Protein AF-A0A0N0NI18-F1 (afdb_monomer)

pLDDT: mean 84.28, std 15.65, range [27.17, 98.62]

Organism: NCBI:txid1664694

InterPro domains:
  IPR002466 Adenosine deaminase/editase [PF02137] (6-257)
  IPR002466 Adenosine deaminase/editase [PS50141] (1-288)
  IPR002466 Adenosine deaminase/editase [SM00552] (1-288)
  IPR042935 tRNA-specific adenosine deaminase 1 [PTHR47803] (8-287)

Secondary structure (DSSP, 8-state):
-----TT--SB---TT--EEEE-SSPPSSGGGHHHHHHTS-GGG-SPPPP----TT--S----BTTTTTT--S---BSP-STTSPP--PBPHHHHHHHHHHH-S--TTHHHHB---GGGSEEEEEE-GGG--HHHHHHHHSTTTT---TTSTT--PPEEEEPPTT----TTPPPGGG-PPPSEEEEEEPPSTTTSPPEEEEEETTEETTS-TT---GGGS-TTSHHHHHHHHHHHHHHH-TTSS----SBHHHHHT-GGGHHHHHHHHHHHHHH---PPP-SS--SB-

Structure (mmCIF, N/CA/C/O backbone):
data_AF-A0A0N0NI18-F1
#
_entry.id   AF-A0A0N0NI18-F1
#
loop_
_atom_site.group_PDB
_atom_site.id
_atom_site.type_symbol
_atom_site.label_atom_id
_atom_site.label_alt_id
_atom_site.label_comp_id
_atom_site.label_asym_id
_atom_site.label_entity_id
_atom_site.label_seq_id
_atom_site.pdbx_PDB_ins_code
_atom_site.Cartn_x
_atom_site.Cartn_y
_atom_site.Cartn_z
_atom_site.occupancy
_atom_site.B_iso_or_equiv
_atom_site.auth_seq_id
_atom_site.auth_comp_id
_atom_site.auth_asym_id
_atom_site.auth_atom_id
_atom_site.pdbx_PDB_model_num
ATOM 1 N N . MET A 1 1 ? -7.864 -25.330 31.186 1.00 30.14 1 MET A N 1
ATOM 2 C CA . MET A 1 1 ? -7.966 -23.934 31.655 1.00 30.14 1 MET A CA 1
ATOM 3 C C . MET A 1 1 ? -7.285 -23.098 30.592 1.00 30.14 1 MET A C 1
ATOM 5 O O . MET A 1 1 ? -6.106 -23.311 30.365 1.00 30.14 1 MET A O 1
ATOM 9 N N . VAL A 1 2 ? -8.054 -22.329 29.820 1.00 29.80 2 VAL A N 1
ATOM 10 C CA . VAL A 1 2 ? -7.530 -21.533 28.701 1.00 29.80 2 VAL A CA 1
ATOM 11 C C . VAL A 1 2 ? -6.997 -20.240 29.301 1.00 29.80 2 VAL A C 1
ATOM 13 O O . VAL A 1 2 ? -7.772 -19.439 29.816 1.00 29.80 2 VAL A O 1
ATOM 16 N N . GLU A 1 3 ? -5.680 -20.088 29.323 1.00 27.17 3 GLU A N 1
ATOM 17 C CA . GLU A 1 3 ? -5.034 -18.836 29.702 1.00 27.17 3 GLU A CA 1
ATOM 18 C C . GLU A 1 3 ? -5.351 -17.787 28.623 1.00 27.17 3 GLU A C 1
ATOM 20 O O . GLU A 1 3 ? -5.019 -17.961 27.451 1.00 27.17 3 GLU A O 1
ATOM 25 N N . CYS A 1 4 ? -6.070 -16.726 29.000 1.00 28.27 4 CYS A N 1
ATOM 26 C CA . CYS A 1 4 ? -6.311 -15.571 28.137 1.00 28.27 4 CYS A CA 1
ATOM 27 C C . CYS A 1 4 ? -5.010 -14.770 27.977 1.00 28.27 4 CYS A C 1
ATOM 29 O O . CYS A 1 4 ? -4.564 -14.110 28.915 1.00 28.27 4 CYS A O 1
ATOM 31 N N . GLU A 1 5 ? -4.427 -14.809 26.780 1.00 36.16 5 GLU A N 1
ATOM 32 C CA . GLU A 1 5 ? -3.278 -13.991 26.377 1.00 36.16 5 GLU A CA 1
ATOM 33 C C . GLU A 1 5 ? -3.659 -12.495 26.239 1.00 36.16 5 GLU A C 1
ATOM 35 O O . GLU A 1 5 ? -4.792 -12.172 25.862 1.00 36.16 5 GLU A O 1
ATOM 40 N N . PRO A 1 6 ? -2.741 -11.541 26.494 1.00 38.44 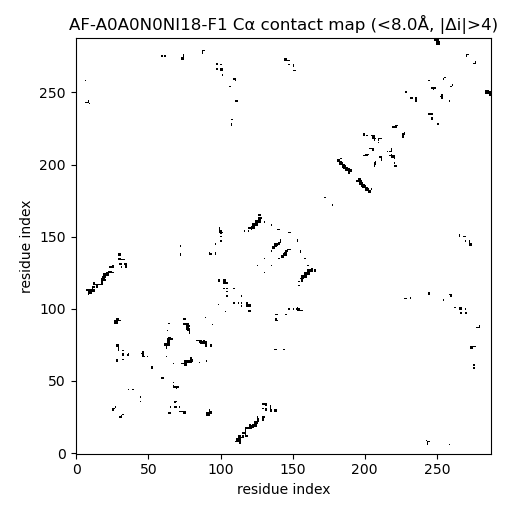6 PRO A N 1
ATOM 41 C CA . PRO A 1 6 ? -3.047 -10.112 26.425 1.00 38.44 6 PRO A CA 1
ATOM 42 C C . PRO A 1 6 ? -3.398 -9.633 25.000 1.00 38.44 6 PRO A C 1
ATOM 44 O O . PRO A 1 6 ? -2.585 -9.730 24.082 1.00 38.44 6 PRO A O 1
ATOM 47 N N . GLY A 1 7 ? -4.573 -9.004 24.841 1.00 55.09 7 GLY A N 1
ATOM 48 C CA . GLY A 1 7 ? -4.904 -8.126 23.704 1.00 55.09 7 GLY A CA 1
ATOM 49 C C . GLY A 1 7 ? -5.574 -8.776 22.487 1.00 55.09 7 GLY A C 1
ATOM 50 O O . GLY A 1 7 ? -5.244 -8.420 21.352 1.00 55.09 7 GLY A O 1
ATOM 51 N N . GLN A 1 8 ? -6.509 -9.710 22.689 1.00 71.44 8 GLN A N 1
ATOM 52 C CA . GLN A 1 8 ? -7.277 -10.309 21.595 1.00 71.44 8 GLN A CA 1
ATOM 53 C C . GLN A 1 8 ? -8.067 -9.241 20.822 1.00 71.44 8 GLN A C 1
ATOM 55 O O . GLN A 1 8 ? -8.806 -8.439 21.399 1.00 71.44 8 GLN A O 1
ATOM 60 N N . ARG A 1 9 ? -7.885 -9.227 19.498 1.00 86.56 9 ARG A N 1
ATOM 61 C CA . ARG A 1 9 ? -8.654 -8.372 18.593 1.00 86.56 9 ARG A CA 1
ATOM 62 C C . ARG A 1 9 ? -10.034 -9.001 18.369 1.00 86.56 9 ARG A C 1
ATOM 64 O O . ARG A 1 9 ? -10.100 -10.219 18.212 1.00 86.56 9 ARG A O 1
ATOM 71 N N . PRO A 1 10 ? -11.112 -8.202 18.326 1.00 89.69 10 PRO A N 1
ATOM 72 C CA . PRO A 1 10 ? -12.483 -8.715 18.302 1.00 89.69 10 PRO A CA 1
ATOM 73 C C . PRO A 1 10 ? -12.837 -9.470 17.016 1.00 89.69 10 PRO A C 1
ATOM 75 O O . PRO A 1 10 ? -13.741 -10.301 17.018 1.00 89.69 10 PRO A O 1
ATOM 78 N N . PHE A 1 11 ? -12.135 -9.207 15.911 1.00 92.88 11 PHE A N 1
ATOM 79 C CA . PHE A 1 11 ? -12.420 -9.830 14.625 1.00 92.88 11 PHE A CA 1
ATOM 80 C C . PHE A 1 11 ? -11.216 -10.575 14.063 1.00 92.88 11 PHE A C 1
ATOM 82 O O . PHE A 1 11 ? -10.063 -10.199 14.267 1.00 92.88 11 PHE A O 1
ATOM 89 N N . ARG A 1 12 ? -11.498 -11.593 13.254 1.00 94.06 12 ARG A N 1
ATOM 90 C CA . ARG A 1 12 ? -10.532 -12.309 12.423 1.00 94.06 12 ARG A CA 1
ATOM 91 C C . ARG A 1 12 ? -11.146 -12.488 11.037 1.00 94.06 12 ARG A C 1
ATOM 93 O O . ARG A 1 12 ? -12.341 -12.746 10.919 1.00 94.06 12 ARG A O 1
ATOM 100 N N . LEU A 1 13 ? -10.345 -12.316 9.988 1.00 94.69 13 LEU A N 1
ATOM 101 C CA . LEU A 1 13 ? -10.773 -12.653 8.629 1.00 94.69 13 LEU A CA 1
ATOM 102 C C . LEU A 1 13 ? -10.880 -14.174 8.483 1.00 94.69 13 LEU A C 1
ATOM 104 O O . LEU A 1 13 ? -10.043 -14.891 9.027 1.00 94.69 13 LEU A O 1
ATOM 108 N N . VAL A 1 14 ? -11.874 -14.648 7.730 1.00 95.19 14 VAL A N 1
ATOM 109 C CA . VAL A 1 14 ? -12.046 -16.082 7.453 1.00 95.19 14 VAL A CA 1
ATOM 110 C C . VAL A 1 14 ? -10.810 -16.621 6.721 1.00 95.19 14 VAL A C 1
ATOM 112 O O . VAL A 1 14 ? -10.209 -15.928 5.895 1.00 95.19 14 VAL A O 1
ATOM 115 N N . ASP A 1 15 ? -10.393 -17.841 7.058 1.00 92.00 15 ASP A N 1
ATOM 116 C CA . ASP A 1 15 ? -9.125 -18.417 6.590 1.00 92.00 15 ASP A CA 1
ATOM 117 C C . ASP A 1 15 ? -9.118 -18.752 5.081 1.00 92.00 15 ASP A C 1
ATOM 119 O O . ASP A 1 15 ? -8.051 -18.902 4.492 1.00 92.00 15 ASP A O 1
ATOM 123 N N . ASP A 1 16 ? -10.285 -18.826 4.433 1.00 94.62 16 ASP A N 1
ATOM 124 C CA . ASP A 1 16 ? -10.441 -19.071 2.991 1.00 94.62 16 ASP A CA 1
ATOM 125 C C . ASP A 1 16 ? -10.400 -17.792 2.131 1.00 94.62 16 ASP A C 1
ATOM 127 O O . ASP A 1 16 ? -10.355 -17.861 0.900 1.00 94.62 16 ASP A O 1
ATOM 131 N N . LEU A 1 17 ? -10.371 -16.614 2.760 1.00 96.12 17 LEU A N 1
ATOM 132 C CA . LEU A 1 17 ? -10.301 -15.331 2.071 1.00 96.12 17 LEU A CA 1
ATOM 133 C C . LEU A 1 17 ? -8.893 -15.077 1.508 1.00 96.12 17 LEU A C 1
ATOM 135 O O . LEU A 1 17 ? -7.908 -15.060 2.245 1.00 96.12 17 LEU A O 1
ATOM 139 N N . SER A 1 18 ? -8.802 -14.748 0.215 1.00 97.12 18 SER A N 1
ATOM 140 C CA . SER A 1 18 ? -7.561 -14.286 -0.418 1.00 97.12 18 SER A CA 1
ATOM 141 C C . SER A 1 18 ? -7.681 -12.876 -0.991 1.00 97.12 18 SER A C 1
ATOM 143 O O . SER A 1 18 ? -8.664 -12.515 -1.638 1.00 97.12 18 SER A O 1
ATOM 145 N N . MET A 1 19 ? -6.640 -12.066 -0.785 1.00 97.44 19 MET A N 1
ATOM 146 C CA . MET A 1 19 ? -6.569 -10.708 -1.321 1.00 97.44 19 MET A CA 1
ATOM 147 C C . MET A 1 19 ? -5.589 -10.638 -2.486 1.00 97.44 19 MET A C 1
ATOM 149 O O . MET A 1 19 ? -4.425 -11.013 -2.359 1.00 97.44 19 MET A O 1
ATOM 153 N N . HIS A 1 20 ? -6.044 -10.103 -3.613 1.00 98.25 20 HIS A N 1
ATOM 154 C CA . HIS A 1 20 ? -5.228 -9.913 -4.808 1.00 98.25 20 HIS A CA 1
ATOM 155 C C . HIS A 1 20 ? -5.161 -8.420 -5.129 1.00 98.25 20 HIS A C 1
ATOM 157 O O . HIS A 1 20 ? -6.173 -7.721 -5.082 1.00 98.25 20 HIS A O 1
ATOM 163 N N . PHE A 1 21 ? -3.964 -7.917 -5.418 1.00 98.19 21 PHE A N 1
ATOM 164 C CA . PHE A 1 21 ? -3.728 -6.510 -5.716 1.00 98.19 21 PHE A CA 1
ATOM 165 C C . PHE A 1 21 ? -3.362 -6.362 -7.187 1.00 98.19 21 PHE A C 1
ATOM 167 O O . PHE A 1 21 ? -2.324 -6.853 -7.613 1.00 98.19 21 PHE A O 1
ATOM 174 N N . PHE A 1 22 ? -4.203 -5.687 -7.962 1.00 96.56 22 PHE A N 1
ATOM 175 C CA . PHE A 1 22 ? -3.966 -5.443 -9.381 1.00 96.56 22 PHE A CA 1
ATOM 176 C C . PHE A 1 22 ? -3.476 -4.010 -9.620 1.00 96.56 22 PHE A C 1
ATOM 178 O O . PHE A 1 22 ? -4.011 -3.060 -9.043 1.00 96.56 22 PHE A O 1
ATOM 185 N N . THR A 1 23 ? -2.489 -3.842 -10.502 1.00 94.69 23 THR A N 1
ATOM 186 C CA . THR A 1 23 ? -2.058 -2.522 -10.988 1.00 94.69 23 THR A CA 1
ATOM 187 C C . THR A 1 23 ? -1.956 -2.496 -12.502 1.00 94.69 23 THR A C 1
ATOM 189 O O . THR A 1 23 ? -1.250 -3.314 -13.077 1.00 94.69 23 THR A O 1
ATOM 192 N N . SER A 1 24 ? -2.558 -1.490 -13.139 1.00 91.25 24 SER A N 1
ATOM 193 C CA . SER A 1 24 ? -2.514 -1.303 -14.598 1.00 91.25 24 SER A CA 1
ATOM 194 C C . SER A 1 24 ? -1.153 -0.835 -15.140 1.00 91.25 24 SER A C 1
ATOM 196 O O . SER A 1 24 ? -0.934 -0.828 -16.346 1.00 91.25 24 SER A O 1
ATOM 198 N N . GLU A 1 25 ? -0.258 -0.387 -14.262 1.00 91.12 25 GLU A N 1
ATOM 199 C CA . GLU A 1 25 ? 1.107 0.063 -14.555 1.00 91.12 25 GLU A CA 1
ATOM 200 C C . GLU A 1 25 ? 2.031 -0.483 -13.464 1.00 91.12 25 GLU A C 1
ATOM 202 O O . GLU A 1 25 ? 1.586 -0.676 -12.327 1.00 91.12 25 GLU A O 1
ATOM 207 N N . ALA A 1 26 ? 3.315 -0.682 -13.769 1.00 93.75 26 ALA A N 1
ATOM 208 C CA . ALA A 1 26 ? 4.280 -1.154 -12.783 1.00 93.75 26 ALA A CA 1
ATOM 209 C C . ALA A 1 26 ? 4.299 -0.226 -11.548 1.00 93.75 26 ALA A C 1
ATOM 211 O O . ALA A 1 26 ? 4.371 1.004 -11.704 1.00 93.75 26 ALA A O 1
ATOM 212 N N . PRO A 1 27 ? 4.261 -0.760 -10.307 1.00 94.56 27 PRO A N 1
ATOM 213 C CA . PRO A 1 27 ? 4.259 0.066 -9.108 1.00 94.56 27 PRO A CA 1
ATOM 214 C C . PRO A 1 27 ? 5.460 1.009 -9.096 1.00 94.56 27 PRO A C 1
ATOM 216 O O . PRO A 1 27 ? 6.608 0.569 -9.050 1.00 94.56 27 PRO A O 1
ATOM 219 N N . CYS A 1 28 ? 5.208 2.322 -9.095 1.00 91.31 28 CYS A N 1
ATOM 220 C CA . CYS A 1 28 ? 6.294 3.297 -9.165 1.00 91.31 28 CYS A CA 1
ATOM 221 C C . CYS A 1 28 ? 7.336 3.055 -8.060 1.00 91.31 28 CYS A C 1
ATOM 223 O O . CYS A 1 28 ? 6.970 2.741 -6.921 1.00 91.31 28 CYS A O 1
ATOM 225 N N . GLY A 1 29 ? 8.609 3.256 -8.387 1.00 91.69 29 GLY A N 1
ATOM 226 C CA . GLY A 1 29 ? 9.740 2.892 -7.534 1.00 91.69 29 GLY A CA 1
ATOM 227 C C . GLY A 1 29 ? 10.549 1.772 -8.177 1.00 91.69 29 GLY A C 1
ATOM 228 O O . GLY A 1 29 ? 10.555 1.650 -9.403 1.00 91.69 29 GLY A O 1
ATOM 229 N N . ASP A 1 30 ? 11.209 0.968 -7.349 1.00 93.44 30 ASP A N 1
ATOM 230 C CA . ASP A 1 30 ? 12.173 -0.046 -7.787 1.00 93.44 30 ASP A CA 1
ATOM 231 C C . ASP A 1 30 ? 11.605 -1.053 -8.806 1.00 93.44 30 ASP A C 1
ATOM 233 O O . ASP A 1 30 ? 12.275 -1.358 -9.789 1.00 93.44 30 ASP A O 1
ATOM 237 N N . ALA A 1 31 ? 10.338 -1.470 -8.664 1.00 95.00 31 ALA A N 1
ATOM 238 C CA . ALA A 1 31 ? 9.700 -2.417 -9.588 1.00 95.00 31 ALA A CA 1
ATOM 239 C C . ALA A 1 31 ? 9.502 -1.865 -11.016 1.00 95.00 31 ALA A C 1
ATOM 241 O O . ALA A 1 31 ? 9.285 -2.629 -11.950 1.00 95.00 31 ALA A O 1
ATOM 242 N N . SER A 1 32 ? 9.572 -0.541 -11.197 1.00 93.19 32 SER A N 1
ATOM 243 C CA . SER A 1 32 ? 9.368 0.130 -12.491 1.00 93.19 32 SER A CA 1
ATOM 244 C C . SER A 1 32 ? 10.652 0.684 -13.126 1.00 93.19 32 SER A C 1
ATOM 246 O O . SER A 1 32 ? 10.580 1.261 -14.210 1.00 93.19 32 SER A O 1
ATOM 248 N N . MET A 1 33 ? 11.808 0.588 -12.454 1.00 90.06 33 MET A N 1
ATOM 249 C CA . MET A 1 33 ? 13.031 1.275 -12.902 1.00 90.06 33 MET A CA 1
ATOM 250 C C . MET A 1 33 ? 13.600 0.685 -14.195 1.00 90.06 33 MET A C 1
ATOM 252 O O . MET A 1 33 ? 13.876 1.437 -15.124 1.00 90.06 33 MET A O 1
ATOM 256 N N . ASP A 1 34 ? 13.701 -0.639 -14.308 1.00 91.94 34 ASP A N 1
ATOM 257 C CA . ASP A 1 34 ? 14.227 -1.268 -15.526 1.00 91.94 34 ASP A CA 1
ATOM 258 C C . ASP A 1 34 ? 13.297 -1.044 -16.731 1.00 91.94 34 ASP A C 1
ATOM 260 O O . ASP A 1 34 ? 13.759 -0.806 -17.844 1.00 91.94 34 ASP A O 1
ATOM 264 N N . LEU A 1 35 ? 11.977 -1.036 -16.511 1.00 90.50 35 LEU A N 1
ATOM 265 C CA . LEU A 1 35 ? 10.996 -0.683 -17.545 1.00 90.50 35 LEU A CA 1
ATOM 266 C C . LEU A 1 35 ? 11.172 0.768 -18.013 1.00 90.50 35 LEU A C 1
ATOM 268 O O . LEU A 1 35 ? 11.104 1.051 -19.207 1.00 90.50 35 LEU A O 1
ATOM 272 N N . LEU A 1 36 ? 11.452 1.687 -17.083 1.00 87.44 36 LEU A N 1
ATOM 273 C CA . LEU A 1 36 ? 11.771 3.072 -17.414 1.00 87.44 36 LEU A CA 1
ATOM 274 C C . LEU A 1 36 ? 13.062 3.173 -18.230 1.00 87.44 36 LEU A C 1
ATOM 276 O O . LEU A 1 36 ? 13.081 3.892 -19.225 1.00 87.44 36 LEU A O 1
ATOM 280 N N . MET A 1 37 ? 14.115 2.459 -17.835 1.00 86.75 37 MET A N 1
ATOM 281 C CA . MET A 1 37 ? 15.382 2.433 -18.570 1.00 86.75 37 MET A CA 1
ATOM 282 C C . MET A 1 37 ? 15.185 1.934 -20.000 1.00 86.75 37 MET A C 1
ATOM 284 O O . MET A 1 37 ? 15.634 2.584 -20.935 1.00 86.75 37 MET A O 1
ATOM 288 N N . ARG A 1 38 ? 14.428 0.846 -20.183 1.00 86.69 38 ARG A N 1
ATOM 289 C CA . ARG A 1 38 ? 14.097 0.296 -21.508 1.00 86.69 38 ARG A CA 1
ATOM 290 C C . ARG A 1 38 ? 13.242 1.226 -22.366 1.00 86.69 38 ARG A C 1
ATOM 292 O O . ARG A 1 38 ? 13.262 1.107 -23.583 1.00 86.69 38 ARG A O 1
ATOM 299 N N . SER A 1 39 ? 12.475 2.124 -21.748 1.00 83.31 39 SER A N 1
ATOM 300 C CA . SER A 1 39 ? 11.645 3.096 -22.471 1.00 83.31 39 SER A CA 1
ATOM 301 C C . SER A 1 39 ? 12.413 4.324 -22.973 1.00 83.31 39 SER A C 1
ATOM 303 O O . SER A 1 39 ? 11.840 5.140 -23.692 1.00 83.31 39 SER A O 1
ATOM 305 N N . LYS A 1 40 ? 13.676 4.495 -22.562 1.00 79.69 40 LYS A N 1
ATOM 306 C CA . LYS A 1 40 ? 14.527 5.623 -22.954 1.00 79.69 40 LYS A CA 1
ATOM 307 C C . LYS A 1 40 ? 15.392 5.259 -24.158 1.00 79.69 40 LYS A C 1
ATOM 309 O O . LYS A 1 40 ? 15.773 4.102 -24.315 1.00 79.69 40 LYS A O 1
ATOM 314 N N . ALA A 1 41 ? 15.718 6.257 -24.981 1.00 72.62 41 ALA A N 1
ATOM 315 C CA . ALA A 1 41 ? 16.749 6.100 -26.000 1.00 72.62 41 ALA A CA 1
ATOM 316 C C . ALA A 1 41 ? 18.103 5.780 -25.326 1.00 72.62 41 ALA A C 1
ATOM 318 O O . ALA A 1 41 ? 18.326 6.243 -24.201 1.00 72.62 41 ALA A O 1
ATOM 319 N N . PRO A 1 42 ? 18.997 5.000 -25.962 1.00 66.44 42 PRO A N 1
ATOM 320 C CA . PRO A 1 42 ? 20.291 4.635 -25.381 1.00 66.44 42 PRO A CA 1
ATOM 321 C C . PRO A 1 42 ? 21.112 5.840 -24.899 1.00 66.44 42 PRO A C 1
ATOM 323 O O . PRO A 1 42 ? 21.703 5.777 -23.823 1.00 66.44 42 PRO A O 1
ATOM 326 N N . GLU A 1 43 ? 21.087 6.952 -25.638 1.00 65.69 43 GLU A N 1
ATOM 327 C CA . GLU A 1 43 ? 21.747 8.210 -25.267 1.00 65.69 43 GLU A CA 1
ATOM 328 C C . GLU A 1 43 ? 21.191 8.858 -23.981 1.00 65.69 43 GLU A C 1
ATOM 330 O O . GLU A 1 43 ? 21.940 9.478 -23.230 1.00 65.69 43 GLU A O 1
ATOM 335 N N . ASP A 1 44 ? 19.908 8.650 -23.673 1.00 63.97 44 ASP A N 1
ATOM 336 C CA . ASP A 1 44 ? 19.214 9.199 -22.497 1.00 63.97 44 ASP A CA 1
ATOM 337 C C . ASP A 1 44 ? 19.188 8.231 -21.300 1.00 63.97 44 ASP A C 1
ATOM 339 O O . ASP A 1 44 ? 18.625 8.545 -20.241 1.00 63.97 44 ASP A O 1
ATOM 343 N N . ALA A 1 45 ? 19.725 7.020 -21.480 1.00 60.19 45 ALA A N 1
ATOM 344 C CA . ALA A 1 45 ? 19.761 5.961 -20.475 1.00 60.19 45 ALA A CA 1
ATOM 345 C C . ALA A 1 45 ? 21.031 5.995 -19.608 1.00 60.19 45 ALA A C 1
ATOM 347 O O . ALA A 1 45 ? 21.155 5.175 -18.696 1.00 60.19 45 ALA A O 1
ATOM 348 N N . ILE A 1 46 ? 21.948 6.938 -19.858 1.00 58.34 46 ILE A N 1
ATOM 349 C CA . ILE A 1 46 ? 23.171 7.119 -19.071 1.00 58.34 46 ILE A CA 1
ATOM 350 C C . ILE A 1 46 ? 22.775 7.582 -17.659 1.00 58.34 46 ILE A C 1
ATOM 352 O O . ILE A 1 46 ? 22.148 8.637 -17.509 1.00 58.34 46 ILE A O 1
ATOM 356 N N . PRO A 1 47 ? 23.079 6.804 -16.604 1.00 57.72 47 PRO A N 1
ATOM 357 C CA . PRO A 1 47 ? 22.844 7.242 -15.238 1.00 57.72 47 PRO A CA 1
ATOM 358 C C . PRO A 1 47 ? 23.648 8.516 -14.965 1.00 57.72 47 PRO A C 1
ATOM 360 O O . PRO A 1 47 ? 24.850 8.548 -15.206 1.00 57.72 47 PRO A O 1
ATOM 363 N N . TRP A 1 48 ? 22.986 9.556 -14.460 1.00 57.88 48 TRP A N 1
ATOM 364 C CA . TRP A 1 48 ? 23.674 10.727 -13.920 1.00 57.88 48 TRP A CA 1
ATOM 365 C C . TRP A 1 48 ? 24.619 10.282 -12.805 1.00 57.88 48 TRP A C 1
ATOM 367 O O . TRP A 1 48 ? 24.242 9.404 -12.018 1.00 57.88 48 TRP A O 1
ATOM 377 N N . ASP A 1 49 ? 25.800 10.900 -12.722 1.00 52.16 49 ASP A N 1
ATOM 378 C CA . ASP A 1 49 ? 26.708 10.688 -11.600 1.00 52.16 49 ASP A CA 1
ATOM 379 C C . ASP A 1 49 ? 25.923 10.890 -10.304 1.00 52.16 49 ASP A C 1
ATOM 381 O O . ASP A 1 49 ? 25.315 11.941 -10.065 1.00 52.16 49 ASP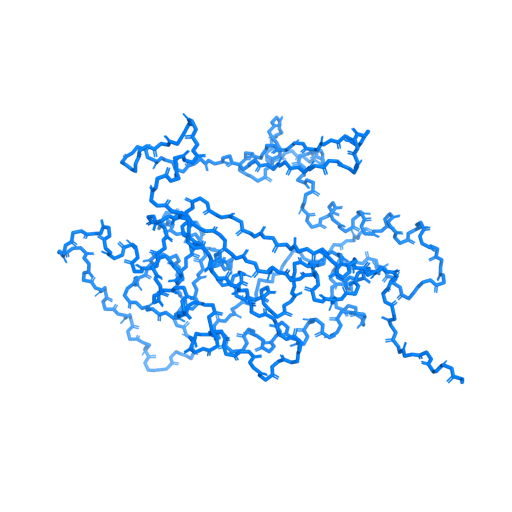 A O 1
ATOM 385 N N . THR A 1 50 ? 25.871 9.846 -9.475 1.00 50.69 50 THR A N 1
ATOM 386 C CA . THR A 1 50 ? 25.386 9.993 -8.107 1.00 50.69 50 THR A CA 1
ATOM 387 C C . THR A 1 50 ? 26.199 11.114 -7.483 1.00 50.69 50 THR A C 1
ATOM 389 O O . THR A 1 50 ? 27.427 11.026 -7.549 1.00 50.69 50 THR A O 1
ATOM 392 N N . PRO A 1 51 ? 25.574 12.147 -6.883 1.00 45.53 51 PRO A N 1
ATOM 393 C CA . PRO A 1 51 ? 26.325 13.067 -6.054 1.00 45.53 51 PRO A CA 1
ATOM 394 C C . PRO A 1 51 ? 27.100 12.190 -5.084 1.00 45.53 51 PRO A C 1
ATOM 396 O O . PRO A 1 51 ? 26.481 11.423 -4.337 1.00 45.53 51 PRO A O 1
ATOM 399 N N . ASN A 1 52 ? 28.433 12.217 -5.180 1.00 40.66 52 ASN A N 1
ATOM 400 C CA . ASN A 1 52 ? 29.277 11.637 -4.155 1.00 40.66 52 ASN A CA 1
ATOM 401 C C . ASN A 1 52 ? 28.685 12.138 -2.844 1.00 40.66 52 ASN A C 1
ATOM 403 O O . ASN A 1 52 ? 28.475 13.346 -2.697 1.00 40.66 52 ASN A O 1
ATOM 407 N N . ALA A 1 53 ? 28.335 11.215 -1.945 1.00 40.94 53 ALA A N 1
ATOM 408 C CA . ALA A 1 53 ? 28.180 11.581 -0.554 1.00 40.94 53 ALA A CA 1
ATOM 409 C C . ALA A 1 53 ? 29.449 12.369 -0.238 1.00 40.94 53 ALA A C 1
ATOM 411 O O . ALA A 1 53 ? 30.544 11.811 -0.321 1.00 40.94 53 ALA A O 1
ATOM 412 N N . ILE A 1 54 ? 29.321 13.685 -0.063 1.00 35.94 54 ILE A N 1
ATOM 413 C CA . ILE A 1 54 ? 30.441 14.512 0.355 1.00 35.94 54 ILE A CA 1
ATOM 414 C C . ILE A 1 54 ? 30.923 13.817 1.619 1.00 35.94 54 ILE A C 1
ATOM 416 O O . ILE A 1 54 ? 30.122 13.615 2.533 1.00 35.94 54 ILE A O 1
ATOM 420 N N . GLU A 1 55 ? 32.165 13.332 1.614 1.00 35.03 55 GLU A N 1
ATOM 421 C CA . GLU A 1 55 ? 32.757 12.654 2.761 1.00 35.03 55 GLU A CA 1
ATOM 422 C C . GLU A 1 55 ? 32.596 13.581 3.976 1.00 35.03 55 GLU A C 1
ATOM 424 O O . GLU A 1 55 ? 33.267 14.604 4.080 1.00 35.03 55 GLU A O 1
ATOM 429 N N . GLY A 1 56 ? 31.617 13.282 4.837 1.00 38.19 56 GLY A N 1
ATOM 430 C CA . GLY A 1 56 ? 31.224 14.148 5.951 1.00 38.19 56 GLY A CA 1
ATOM 431 C C . GLY A 1 56 ? 29.717 14.349 6.144 1.00 38.19 56 GLY A C 1
ATOM 432 O O . GLY A 1 56 ? 29.318 14.639 7.269 1.00 38.19 56 GLY A O 1
ATOM 433 N N . ASP A 1 57 ? 28.875 14.140 5.126 1.00 35.88 57 ASP A N 1
ATOM 434 C CA . ASP A 1 57 ? 27.413 14.211 5.273 1.00 35.88 57 ASP A CA 1
ATOM 435 C C . ASP A 1 57 ? 26.837 12.806 5.518 1.00 35.88 57 ASP A C 1
ATOM 437 O O . ASP A 1 57 ? 26.791 11.947 4.639 1.00 35.88 57 ASP A O 1
ATOM 441 N N . VAL A 1 58 ? 26.424 12.543 6.760 1.00 42.78 58 VAL A N 1
ATOM 442 C CA . VAL A 1 58 ? 25.944 11.229 7.243 1.00 42.78 58 VAL A CA 1
ATOM 443 C C . VAL A 1 58 ? 24.522 10.906 6.733 1.00 42.78 58 VAL A C 1
ATOM 445 O O . VAL A 1 58 ? 23.953 9.856 7.041 1.00 42.78 58 VAL A O 1
ATOM 448 N N . GLU A 1 59 ? 23.919 11.781 5.927 1.00 48.41 59 GLU A N 1
ATOM 449 C CA . GLU A 1 59 ? 22.574 11.589 5.392 1.00 48.41 59 GLU A CA 1
ATOM 450 C C . GLU A 1 59 ? 22.600 10.892 4.028 1.00 48.41 59 GLU A C 1
ATOM 452 O O . GLU A 1 59 ? 23.029 11.433 3.011 1.00 48.41 59 GLU A O 1
ATOM 457 N N . ALA A 1 60 ? 22.099 9.655 4.000 1.00 51.53 60 ALA A N 1
ATOM 458 C CA . ALA A 1 60 ? 21.963 8.883 2.773 1.00 51.53 60 ALA A CA 1
ATOM 459 C C . ALA A 1 60 ? 21.183 9.666 1.693 1.00 51.53 60 ALA A C 1
ATOM 461 O O . ALA A 1 60 ? 20.156 10.283 2.007 1.00 51.53 60 ALA A O 1
ATOM 462 N N . PRO A 1 61 ? 21.605 9.605 0.415 1.00 56.19 61 PRO A N 1
ATOM 463 C CA . PRO A 1 61 ? 21.043 10.433 -0.639 1.00 56.19 61 PRO A CA 1
ATOM 464 C C . PRO A 1 61 ? 19.552 10.151 -0.789 1.00 56.19 61 PRO A C 1
ATOM 466 O O . PRO A 1 61 ? 19.110 9.062 -1.158 1.00 56.19 61 PRO A O 1
ATOM 469 N N . SER A 1 62 ? 18.745 11.163 -0.500 1.00 64.62 62 SER A N 1
ATOM 470 C CA . SER A 1 62 ? 17.316 11.091 -0.728 1.00 64.62 62 SER A CA 1
ATOM 471 C C . SER A 1 62 ? 17.045 11.010 -2.237 1.00 64.62 62 SER A C 1
ATOM 473 O O . SER A 1 62 ? 17.2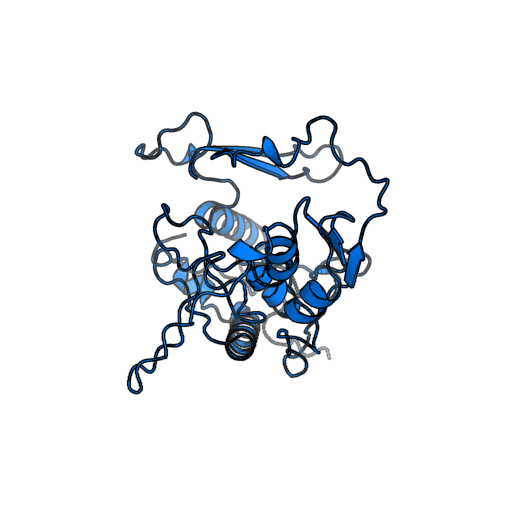71 11.988 -2.945 1.00 64.62 62 SER A O 1
ATOM 475 N N . LEU A 1 63 ? 16.424 9.925 -2.707 1.00 69.00 63 LEU A N 1
ATOM 476 C CA . LEU A 1 63 ? 16.070 9.747 -4.120 1.00 69.00 63 LEU A CA 1
ATOM 477 C C . LEU A 1 63 ? 14.606 10.140 -4.404 1.00 69.00 63 LEU A C 1
ATOM 479 O O . LEU A 1 63 ? 13.689 9.349 -4.133 1.00 69.00 63 LEU A O 1
ATOM 483 N N . PRO A 1 64 ? 14.327 11.343 -4.946 1.00 64.44 64 PRO A N 1
ATOM 484 C CA . PRO A 1 64 ? 12.992 11.690 -5.405 1.00 64.44 64 PRO A CA 1
ATOM 485 C C . PRO A 1 64 ? 12.672 10.956 -6.711 1.00 64.44 64 PRO A C 1
ATOM 487 O O . PRO A 1 64 ? 13.337 11.102 -7.736 1.00 64.44 64 PRO A O 1
ATOM 490 N N . GLY A 1 65 ? 11.595 10.180 -6.703 1.00 70.38 65 GLY A N 1
ATOM 491 C CA . GLY A 1 65 ? 10.944 9.757 -7.926 1.00 70.38 65 GLY A CA 1
ATOM 492 C C . GLY A 1 65 ? 11.790 8.858 -8.822 1.00 70.38 65 GLY A C 1
ATOM 493 O O . GLY A 1 65 ? 12.214 7.768 -8.432 1.00 70.38 65 GLY A O 1
ATOM 494 N N . ARG A 1 66 ? 11.973 9.331 -10.060 1.00 74.94 66 ARG A N 1
ATOM 495 C CA . ARG A 1 66 ? 12.737 8.684 -11.137 1.00 74.94 66 ARG A CA 1
ATOM 496 C C . ARG A 1 66 ? 14.159 9.249 -11.278 1.00 74.94 66 ARG A C 1
ATOM 498 O O . ARG A 1 66 ? 14.854 8.866 -12.214 1.00 74.94 66 ARG A O 1
ATOM 505 N N . ALA A 1 67 ? 14.588 10.141 -10.379 1.00 71.38 67 ALA A N 1
ATOM 506 C CA . ALA A 1 67 ? 15.969 10.617 -10.351 1.00 71.38 67 ALA A CA 1
ATOM 507 C C . ALA A 1 67 ? 16.924 9.435 -10.135 1.00 71.38 67 ALA A C 1
ATOM 509 O O . ALA A 1 67 ? 16.584 8.496 -9.407 1.00 71.38 67 ALA A O 1
ATOM 510 N N . ASN A 1 68 ? 18.088 9.464 -10.786 1.00 75.12 68 ASN A N 1
ATOM 511 C CA . ASN A 1 68 ? 19.091 8.396 -10.742 1.00 75.12 68 ASN A CA 1
ATOM 512 C C . ASN A 1 68 ? 18.458 7.015 -10.970 1.00 75.12 68 ASN A C 1
ATOM 514 O O . ASN A 1 68 ? 18.562 6.126 -10.129 1.00 75.12 68 ASN A O 1
ATOM 518 N N . PHE A 1 69 ? 17.709 6.843 -12.065 1.00 77.31 69 PHE A N 1
ATOM 519 C CA . PHE A 1 69 ? 16.998 5.589 -12.356 1.00 77.31 69 PHE A CA 1
ATOM 520 C C . PHE A 1 69 ? 17.935 4.374 -12.500 1.00 77.31 69 PHE A C 1
ATOM 522 O O . PHE A 1 69 ? 17.473 3.255 -12.313 1.00 77.31 69 PHE A O 1
ATOM 529 N N . GLY A 1 70 ? 19.235 4.590 -12.749 1.00 75.31 70 GLY A N 1
ATOM 530 C CA . GLY A 1 70 ? 20.264 3.542 -12.705 1.00 75.31 70 GLY A CA 1
ATOM 531 C C . GLY A 1 70 ? 20.611 3.046 -11.293 1.00 75.31 70 GLY A C 1
ATOM 532 O O . GLY A 1 70 ? 21.141 1.950 -11.148 1.00 75.31 70 GLY A O 1
ATOM 533 N N . LEU A 1 71 ? 20.275 3.799 -10.237 1.00 82.19 71 LEU A N 1
ATOM 534 C CA . LEU A 1 71 ? 20.429 3.346 -8.854 1.00 82.19 71 LEU A CA 1
ATOM 535 C C . LEU A 1 71 ? 19.249 2.441 -8.466 1.00 82.19 71 LEU A C 1
ATOM 537 O O . LEU A 1 71 ? 18.189 2.898 -8.020 1.00 82.19 71 LEU A O 1
ATOM 541 N N . LEU A 1 72 ? 19.425 1.144 -8.691 1.00 88.25 72 LEU A N 1
ATOM 542 C CA . LEU A 1 72 ? 18.429 0.106 -8.431 1.00 88.25 72 LEU A CA 1
ATOM 543 C C . LEU A 1 72 ? 18.442 -0.344 -6.961 1.00 88.25 72 LEU A C 1
ATOM 545 O O . LEU A 1 72 ? 19.425 -0.169 -6.249 1.00 88.25 72 LEU A O 1
ATOM 549 N N . GLY A 1 73 ? 17.335 -0.919 -6.484 1.00 85.50 73 GLY A N 1
ATOM 550 C CA . GLY A 1 73 ? 17.229 -1.490 -5.133 1.00 85.50 73 GLY A CA 1
ATOM 551 C C . GLY A 1 73 ? 17.082 -0.470 -3.995 1.00 85.50 73 GLY A C 1
ATOM 552 O O . GLY A 1 73 ? 16.852 -0.866 -2.854 1.00 85.50 73 GLY A O 1
ATOM 553 N N . ALA A 1 74 ? 17.164 0.828 -4.288 1.00 86.31 74 ALA A N 1
ATOM 554 C CA . ALA A 1 74 ? 17.054 1.893 -3.298 1.00 86.31 74 ALA A CA 1
ATOM 555 C C . ALA A 1 74 ? 15.600 2.326 -3.030 1.00 86.31 74 ALA A C 1
ATOM 557 O O . ALA A 1 74 ? 14.740 2.308 -3.920 1.00 86.31 74 ALA A O 1
ATOM 558 N N . LEU A 1 75 ? 15.339 2.780 -1.800 1.00 85.81 75 LEU A N 1
ATOM 559 C CA . LEU A 1 75 ? 14.076 3.407 -1.412 1.00 85.81 75 LEU A CA 1
ATOM 560 C C . LEU A 1 75 ? 13.890 4.738 -2.149 1.00 85.81 75 LEU A C 1
ATOM 562 O O . LEU A 1 75 ? 14.804 5.555 -2.245 1.00 85.81 75 LEU A O 1
ATOM 566 N N . ARG A 1 76 ? 12.672 4.983 -2.646 1.00 85.50 76 ARG A N 1
ATOM 567 C CA . ARG A 1 76 ? 12.359 6.170 -3.455 1.00 85.50 76 ARG A CA 1
ATOM 568 C C . ARG A 1 76 ? 11.187 6.955 -2.881 1.00 85.50 76 ARG A C 1
ATOM 570 O O . ARG A 1 76 ? 10.216 6.401 -2.355 1.00 85.50 76 ARG A O 1
ATOM 577 N N . ARG A 1 77 ? 11.244 8.281 -3.006 1.00 83.56 77 ARG A N 1
ATOM 578 C CA . ARG A 1 77 ? 10.166 9.194 -2.594 1.00 83.56 77 ARG A CA 1
ATOM 579 C C . ARG A 1 77 ? 9.285 9.597 -3.776 1.00 83.56 77 ARG A C 1
ATOM 581 O O . ARG A 1 77 ? 9.643 9.417 -4.932 1.00 83.56 77 ARG A O 1
ATOM 588 N N . LYS A 1 78 ? 8.101 10.122 -3.489 1.00 80.31 78 LYS A N 1
ATOM 589 C CA . LYS A 1 78 ? 7.245 10.855 -4.429 1.00 80.31 78 LYS A CA 1
ATOM 590 C C . LYS A 1 78 ? 7.487 12.364 -4.250 1.00 80.31 78 LYS A C 1
ATOM 592 O O . LYS A 1 78 ? 7.936 12.759 -3.175 1.00 80.31 78 LYS A O 1
ATOM 597 N N . PRO A 1 79 ? 7.110 13.210 -5.218 1.00 68.38 79 PRO A N 1
ATOM 598 C CA . PRO A 1 79 ? 6.587 12.893 -6.551 1.00 68.38 79 PRO A CA 1
ATOM 599 C C . PRO A 1 79 ? 7.675 12.379 -7.507 1.00 68.38 79 PRO A C 1
ATOM 601 O O . PRO A 1 79 ? 8.861 12.440 -7.213 1.00 68.38 79 PRO A O 1
ATOM 604 N N . ALA A 1 80 ? 7.253 11.808 -8.641 1.00 59.25 80 ALA A N 1
ATOM 605 C CA . ALA A 1 80 ? 8.170 11.433 -9.720 1.00 59.25 80 ALA A CA 1
ATOM 606 C C . ALA A 1 80 ? 8.494 12.590 -10.673 1.00 59.25 80 ALA A C 1
ATOM 608 O O . ALA A 1 80 ? 9.445 12.482 -11.441 1.00 59.25 80 ALA A O 1
ATOM 609 N N . ARG A 1 81 ? 7.689 13.659 -10.644 1.00 64.94 81 ARG A N 1
ATOM 610 C CA . ARG A 1 81 ? 7.887 14.833 -11.489 1.00 64.94 81 ARG A CA 1
ATOM 611 C C . ARG A 1 81 ? 8.832 15.817 -10.804 1.00 64.94 81 ARG A C 1
ATOM 613 O O . ARG A 1 81 ? 8.717 16.009 -9.597 1.00 64.94 81 ARG A O 1
ATOM 620 N N . ALA A 1 82 ? 9.719 16.426 -11.585 1.00 62.69 82 ALA A N 1
ATOM 621 C CA . ALA A 1 82 ? 10.703 17.386 -11.092 1.00 62.69 82 ALA A CA 1
ATOM 622 C C . ALA A 1 82 ? 10.084 18.732 -10.669 1.00 62.69 82 ALA A C 1
ATOM 624 O O . ALA A 1 82 ? 10.659 19.428 -9.847 1.00 62.69 82 ALA A O 1
ATOM 625 N N . ASP A 1 83 ? 8.910 19.079 -11.205 1.00 65.44 83 ASP A N 1
ATOM 626 C CA . ASP A 1 83 ? 8.197 20.341 -10.955 1.00 65.44 83 ASP A CA 1
ATOM 627 C C . ASP A 1 83 ? 7.347 20.337 -9.675 1.00 65.44 83 ASP A C 1
ATOM 629 O O . ASP A 1 83 ? 6.743 21.348 -9.332 1.00 65.44 83 ASP A O 1
ATOM 633 N N . ALA A 1 84 ? 7.209 19.188 -9.015 1.00 65.12 84 ALA A N 1
ATOM 634 C CA . ALA A 1 84 ? 6.287 19.026 -7.904 1.00 65.12 84 ALA A CA 1
ATOM 635 C C . ALA A 1 84 ? 7.025 19.072 -6.562 1.00 65.12 84 ALA A C 1
ATOM 637 O O . ALA A 1 84 ? 8.091 18.475 -6.411 1.00 65.12 84 ALA A O 1
ATOM 638 N N . GLU A 1 85 ? 6.406 19.731 -5.579 1.00 70.31 85 GLU A N 1
ATOM 639 C CA . GLU A 1 85 ? 6.968 19.899 -4.238 1.00 70.31 85 GLU A CA 1
ATOM 640 C C . GLU A 1 85 ? 7.443 18.563 -3.634 1.00 70.31 85 GLU A C 1
ATOM 642 O O . GLU A 1 85 ? 6.697 17.567 -3.660 1.00 70.31 85 GLU A O 1
ATOM 647 N N . PRO A 1 86 ? 8.668 18.503 -3.075 1.00 72.56 86 PRO A N 1
ATOM 648 C CA . PRO A 1 86 ? 9.195 17.285 -2.479 1.00 72.56 86 PRO A CA 1
ATOM 649 C C . PRO A 1 86 ? 8.281 16.746 -1.373 1.00 72.56 86 PRO A C 1
ATOM 651 O O . PRO A 1 86 ? 7.903 17.450 -0.442 1.00 72.56 86 PRO A O 1
ATOM 654 N N . SER A 1 87 ? 7.969 15.448 -1.419 1.00 78.38 87 SER A N 1
ATO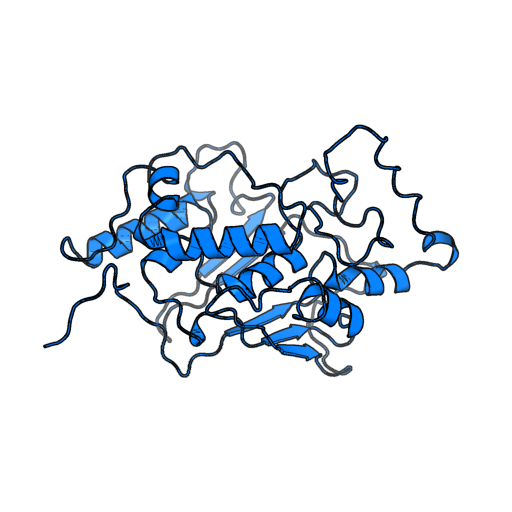M 655 C CA . SER A 1 87 ? 7.186 14.780 -0.374 1.00 78.38 87 SER A CA 1
ATOM 656 C C . SER A 1 87 ? 8.002 13.690 0.311 1.00 78.38 87 SER A C 1
ATOM 658 O O . SER A 1 87 ? 8.818 13.003 -0.303 1.00 78.38 87 SER A O 1
ATOM 660 N N . LEU A 1 88 ? 7.753 13.454 1.600 1.00 83.19 88 LEU A N 1
ATOM 661 C CA . LEU A 1 88 ? 8.294 12.283 2.302 1.00 83.19 88 LEU A CA 1
ATOM 662 C C . LEU A 1 88 ? 7.570 10.977 1.936 1.00 83.19 88 LEU A C 1
ATOM 664 O O . LEU A 1 88 ? 8.031 9.892 2.301 1.00 83.19 88 LEU A O 1
ATOM 668 N N . SER A 1 89 ? 6.468 11.066 1.182 1.00 86.50 89 SER A N 1
ATOM 669 C CA . SER A 1 89 ? 5.703 9.920 0.691 1.00 86.50 89 SER A CA 1
ATOM 670 C C . SER A 1 89 ? 6.582 8.934 -0.067 1.00 86.50 89 SER A C 1
ATOM 672 O O . SER A 1 89 ? 7.228 9.301 -1.039 1.00 86.50 89 SER A O 1
ATOM 674 N N . LYS A 1 90 ? 6.559 7.662 0.332 1.00 91.62 90 LYS A N 1
ATOM 675 C CA . LYS A 1 90 ? 7.325 6.614 -0.355 1.00 91.62 90 LYS A CA 1
ATOM 676 C C . LYS A 1 90 ? 6.676 6.171 -1.663 1.00 91.62 90 LYS A C 1
ATOM 678 O O . LYS A 1 90 ? 5.471 6.386 -1.879 1.00 91.62 90 LYS A O 1
ATOM 683 N N . SER A 1 91 ? 7.486 5.553 -2.516 1.00 92.19 91 SER A N 1
ATOM 684 C CA . SER A 1 91 ? 7.062 4.942 -3.772 1.00 92.19 91 SER A CA 1
ATOM 685 C C . SER A 1 91 ? 6.009 3.843 -3.539 1.00 92.19 91 SER A C 1
ATOM 687 O O . SER A 1 91 ? 5.828 3.355 -2.420 1.00 92.19 91 SER A O 1
ATOM 689 N N . CYS A 1 92 ? 5.247 3.481 -4.574 1.00 94.44 92 CYS A N 1
ATOM 690 C CA . CYS A 1 92 ? 4.259 2.406 -4.463 1.00 94.44 92 CYS A CA 1
ATOM 691 C C . CYS A 1 92 ? 4.945 1.053 -4.241 1.00 94.44 92 CYS A C 1
ATOM 693 O O . CYS A 1 92 ? 4.456 0.282 -3.423 1.00 94.44 92 CYS A O 1
ATOM 695 N N . SER A 1 93 ? 6.099 0.821 -4.879 1.00 96.06 93 SER A N 1
ATOM 696 C CA . SER A 1 93 ? 6.957 -0.337 -4.606 1.00 96.06 93 SER A CA 1
ATOM 697 C C . SER A 1 93 ? 7.296 -0.429 -3.113 1.00 96.06 93 SER A C 1
ATOM 699 O O . SER A 1 93 ? 6.988 -1.424 -2.475 1.00 96.06 93 SER A O 1
ATOM 701 N N . ASP A 1 94 ? 7.825 0.636 -2.505 1.00 95.38 94 ASP A N 1
ATOM 702 C CA . ASP A 1 94 ? 8.210 0.627 -1.082 1.00 95.38 94 ASP A CA 1
ATOM 703 C C . ASP A 1 94 ? 7.020 0.415 -0.139 1.00 95.38 94 ASP A C 1
ATOM 705 O O . ASP A 1 94 ? 7.116 -0.283 0.872 1.00 95.38 94 ASP A O 1
ATOM 709 N N . LYS A 1 95 ? 5.866 1.006 -0.472 1.00 95.44 95 LYS A N 1
ATOM 710 C CA . LYS A 1 95 ? 4.631 0.826 0.299 1.00 95.44 95 LYS A CA 1
ATOM 711 C C . LYS A 1 95 ? 4.120 -0.610 0.225 1.00 95.44 95 LYS A C 1
ATOM 713 O O . LYS A 1 95 ? 3.703 -1.122 1.258 1.00 95.44 95 LYS A O 1
ATOM 718 N N . LEU A 1 96 ? 4.154 -1.240 -0.950 1.00 97.38 96 LEU A N 1
ATOM 719 C CA . LEU A 1 96 ? 3.766 -2.642 -1.130 1.00 97.38 96 LEU A CA 1
ATOM 720 C C . LEU A 1 96 ? 4.746 -3.587 -0.430 1.00 97.38 96 LEU A C 1
ATOM 722 O O . LEU A 1 96 ? 4.304 -4.501 0.257 1.00 97.38 96 LEU A O 1
ATOM 726 N N . THR A 1 97 ? 6.054 -3.324 -0.498 1.00 97.38 97 THR A N 1
ATOM 727 C CA . THR A 1 97 ? 7.062 -4.130 0.202 1.00 97.38 97 THR A CA 1
ATOM 728 C C . THR A 1 97 ? 6.796 -4.171 1.710 1.00 97.38 97 THR A C 1
ATOM 730 O O . THR A 1 97 ? 6.764 -5.248 2.296 1.00 97.38 97 THR A O 1
ATOM 733 N N . ILE A 1 98 ? 6.488 -3.030 2.342 1.00 96.69 98 ILE A N 1
ATOM 734 C CA . ILE A 1 98 ? 6.118 -2.989 3.771 1.00 96.69 98 ILE A CA 1
ATOM 735 C C . ILE A 1 98 ? 4.845 -3.800 4.076 1.00 96.69 98 ILE A C 1
ATOM 737 O O . ILE A 1 98 ? 4.716 -4.345 5.174 1.00 96.69 98 ILE A O 1
ATOM 741 N N . LYS A 1 99 ? 3.908 -3.927 3.127 1.00 97.75 99 LYS A N 1
ATOM 742 C CA . LYS A 1 99 ? 2.663 -4.690 3.326 1.00 97.75 99 LYS A CA 1
ATOM 743 C C . LYS A 1 99 ? 2.890 -6.196 3.481 1.00 97.75 99 LYS A C 1
ATOM 745 O O . LYS A 1 99 ? 2.065 -6.832 4.129 1.00 97.75 99 LYS A O 1
ATOM 750 N N . GLN A 1 100 ? 4.023 -6.728 3.020 1.00 97.94 100 GLN A N 1
ATOM 751 C CA . GLN A 1 100 ? 4.439 -8.119 3.270 1.00 97.94 100 GLN A CA 1
ATOM 752 C C . GLN A 1 100 ? 4.731 -8.395 4.753 1.00 97.94 100 GLN A C 1
ATOM 754 O O . GLN A 1 100 ? 4.633 -9.520 5.228 1.00 97.94 100 GLN A O 1
ATOM 759 N N . VAL A 1 101 ? 5.028 -7.347 5.523 1.00 97.50 101 VAL A N 1
ATOM 760 C CA . VAL A 1 101 ? 5.233 -7.434 6.974 1.00 97.50 101 VAL A CA 1
ATOM 761 C C . VAL A 1 101 ? 3.980 -6.983 7.722 1.00 97.50 101 VAL A C 1
ATOM 763 O O . VAL A 1 101 ? 3.562 -7.601 8.703 1.00 97.50 101 VAL A O 1
ATOM 766 N N . THR A 1 102 ? 3.347 -5.900 7.265 1.00 96.50 102 THR A N 1
ATOM 767 C CA . THR A 1 102 ? 2.270 -5.257 8.026 1.00 96.50 102 THR A CA 1
ATOM 768 C C . THR A 1 102 ? 0.863 -5.749 7.705 1.00 96.50 102 THR A C 1
ATOM 770 O O . THR A 1 102 ? -0.052 -5.379 8.434 1.00 96.50 102 THR A O 1
ATOM 773 N N . SER A 1 103 ? 0.666 -6.540 6.644 1.00 97.06 103 SER A N 1
ATOM 774 C CA . SER A 1 103 ? -0.646 -6.876 6.057 1.00 97.06 103 SER A CA 1
ATOM 775 C C . SER A 1 103 ? -1.388 -5.661 5.470 1.00 97.06 103 SER A C 1
ATOM 777 O O . SER A 1 103 ? -0.929 -4.512 5.591 1.00 97.06 103 SER A O 1
ATOM 779 N N . VAL A 1 104 ? -2.541 -5.879 4.823 1.00 96.44 104 VAL A N 1
ATOM 780 C CA . VAL A 1 104 ? -3.361 -4.774 4.295 1.00 96.44 104 VAL A CA 1
ATOM 781 C C . VAL A 1 104 ? -4.003 -3.944 5.401 1.00 96.44 104 VAL A C 1
ATOM 783 O O . VAL A 1 104 ? -4.205 -2.748 5.183 1.00 96.44 104 VAL A O 1
ATOM 786 N N . LEU A 1 105 ? -4.224 -4.537 6.580 1.00 94.50 105 LEU A N 1
ATOM 787 C CA . LEU A 1 105 ? -4.872 -3.923 7.738 1.00 94.50 105 LEU A CA 1
ATOM 788 C C . LEU A 1 105 ? -4.025 -2.747 8.236 1.00 94.50 105 LEU A C 1
ATOM 790 O O . LEU A 1 105 ? -3.037 -2.908 8.948 1.00 94.50 105 LEU A O 1
ATOM 794 N N . SER A 1 106 ? -4.359 -1.539 7.798 1.00 91.75 106 SER A N 1
ATOM 795 C CA . SER A 1 106 ? -3.778 -0.308 8.328 1.00 91.75 106 SER A CA 1
ATOM 796 C C . SER A 1 106 ? -4.606 0.217 9.487 1.00 91.75 106 SER A C 1
ATOM 798 O O . SER A 1 106 ? -5.773 -0.130 9.625 1.00 91.75 106 SER A O 1
ATOM 800 N N . PHE A 1 107 ? -4.023 1.124 10.267 1.00 89.88 107 PHE A N 1
ATOM 801 C CA . PHE A 1 107 ? -4.773 1.897 11.247 1.00 89.88 107 PHE A CA 1
ATOM 802 C C . PHE A 1 107 ? -6.038 2.533 10.636 1.00 89.88 107 PHE A C 1
ATOM 804 O O . PHE A 1 107 ? -5.927 3.127 9.556 1.00 89.88 107 PHE A O 1
ATOM 811 N N . PRO A 1 108 ? -7.200 2.463 11.315 1.00 90.69 108 PRO A N 1
ATOM 812 C CA . PRO A 1 108 ? -7.445 1.802 12.609 1.00 90.69 108 PRO A CA 1
ATOM 813 C C . PRO A 1 108 ? -7.876 0.329 12.511 1.00 90.69 108 PRO A C 1
ATOM 815 O O . PRO A 1 108 ? -8.058 -0.318 13.534 1.00 90.69 108 PRO A O 1
ATOM 818 N N . THR A 1 109 ? -8.041 -0.229 11.311 1.00 92.88 109 THR A N 1
ATOM 819 C CA . THR A 1 109 ? -8.477 -1.621 11.103 1.00 92.88 109 THR A CA 1
ATOM 820 C C . THR A 1 109 ? -7.582 -2.635 11.821 1.00 92.88 109 THR A C 1
ATOM 822 O O . THR A 1 109 ? -8.078 -3.630 12.343 1.00 92.88 109 THR A O 1
ATOM 825 N N . ASP A 1 110 ? -6.277 -2.363 11.910 1.00 92.19 110 ASP A N 1
ATOM 826 C CA . ASP A 1 110 ? -5.312 -3.205 12.630 1.00 92.19 110 ASP A CA 1
ATOM 827 C C . ASP A 1 110 ? -5.546 -3.297 14.142 1.00 92.19 110 ASP A C 1
ATOM 829 O O . ASP A 1 110 ? -4.955 -4.158 14.782 1.00 92.19 110 ASP A O 1
ATOM 833 N N . MET A 1 111 ? -6.395 -2.448 14.718 1.00 90.12 111 MET A N 1
ATOM 834 C CA . MET A 1 111 ? -6.804 -2.552 16.119 1.00 90.12 111 MET A CA 1
ATOM 835 C C . MET A 1 111 ? -7.934 -3.560 16.318 1.00 90.12 111 MET A C 1
ATOM 837 O O . MET A 1 111 ? -8.028 -4.168 17.377 1.00 90.12 111 MET A O 1
ATOM 841 N N . PHE A 1 112 ? -8.777 -3.745 15.304 1.00 91.38 112 PHE A N 1
ATOM 842 C CA . PHE A 1 112 ? -9.995 -4.546 15.408 1.00 91.38 112 PHE A CA 1
ATOM 843 C C . PHE A 1 112 ? -9.841 -5.949 14.817 1.00 91.38 112 PHE A C 1
ATOM 845 O O . PHE A 1 112 ? -10.526 -6.866 15.253 1.00 91.38 112 PHE A O 1
ATOM 852 N N . PHE A 1 113 ? -8.945 -6.130 13.843 1.00 93.31 113 PHE A N 1
ATOM 853 C CA . PHE A 1 113 ? -8.782 -7.394 13.124 1.00 93.31 113 PHE A CA 1
ATOM 854 C C . PHE A 1 113 ? -7.448 -8.062 13.424 1.00 93.31 113 PHE A C 1
ATOM 856 O O . PHE A 1 113 ? -6.392 -7.446 13.261 1.00 93.31 113 PHE A O 1
ATOM 863 N N . GLU A 1 114 ? -7.473 -9.336 13.807 1.00 92.06 114 GLU A N 1
ATOM 864 C CA . GLU A 1 114 ? -6.293 -10.190 13.886 1.00 92.06 114 GLU A CA 1
ATOM 865 C C . GLU A 1 114 ? -5.553 -10.218 12.544 1.00 92.06 114 GLU A C 1
ATOM 867 O O . GLU A 1 114 ? -6.150 -10.293 11.468 1.00 92.06 114 GLU A O 1
ATOM 872 N N . ARG A 1 115 ? -4.221 -10.163 12.608 1.00 92.50 115 ARG A N 1
ATOM 873 C CA . ARG A 1 115 ? -3.348 -10.271 11.437 1.00 92.50 115 ARG A CA 1
ATOM 874 C C . ARG A 1 115 ? -3.153 -11.749 11.071 1.00 92.50 115 ARG A C 1
ATOM 876 O O . ARG A 1 115 ? -2.060 -12.285 11.243 1.00 92.50 115 ARG A O 1
ATOM 883 N N . SER A 1 116 ? -4.222 -12.393 10.605 1.00 93.38 116 SER A N 1
ATOM 884 C CA . SER A 1 116 ? -4.199 -13.758 10.065 1.00 93.38 116 SER A CA 1
ATOM 885 C C . SER A 1 116 ? -3.560 -13.800 8.664 1.00 93.38 116 SER A C 1
ATOM 887 O O . SER A 1 116 ? -3.381 -12.744 8.047 1.00 93.38 116 SER A O 1
ATOM 889 N N . PRO A 1 117 ? -3.220 -14.985 8.117 1.00 93.62 117 PRO A N 1
ATOM 890 C CA . PRO A 1 117 ? -2.715 -15.104 6.744 1.00 93.62 117 PRO A CA 1
ATOM 891 C C . PRO A 1 117 ? -3.617 -14.436 5.689 1.00 93.62 117 PRO A C 1
ATOM 893 O O . PRO A 1 117 ? -3.111 -13.774 4.783 1.00 93.62 117 PRO A O 1
ATOM 896 N N . SER A 1 118 ? -4.942 -14.489 5.861 1.00 96.06 118 SER A N 1
ATOM 897 C CA . SER A 1 118 ? -5.930 -13.853 4.971 1.00 96.06 118 SER A CA 1
ATOM 898 C C . SER A 1 118 ? -5.868 -12.321 4.943 1.00 96.06 118 SER A C 1
ATOM 900 O O . SER A 1 118 ? -6.452 -11.687 4.068 1.00 96.06 118 SER A O 1
ATOM 902 N N . ALA A 1 119 ? -5.172 -11.694 5.897 1.00 96.69 119 ALA A N 1
ATOM 903 C CA . ALA A 1 119 ? -4.968 -10.247 5.930 1.00 96.69 119 ALA A CA 1
ATOM 904 C C . ALA A 1 119 ? -3.881 -9.764 4.953 1.00 96.69 119 ALA A C 1
ATOM 906 O O . ALA A 1 119 ? -3.678 -8.554 4.796 1.00 96.69 119 ALA A O 1
ATOM 907 N N . PHE A 1 120 ? -3.125 -10.673 4.339 1.00 98.00 120 PHE A N 1
ATOM 908 C CA . PHE A 1 120 ? -2.030 -10.331 3.440 1.00 98.00 120 PHE A CA 1
ATOM 909 C C . PHE A 1 120 ? -2.468 -10.373 1.982 1.00 98.00 120 PHE A C 1
ATOM 911 O O . PHE A 1 120 ? -3.378 -11.098 1.587 1.00 98.00 120 PHE A O 1
ATOM 918 N N . ILE A 1 121 ? -1.776 -9.579 1.166 1.00 98.44 121 ILE A N 1
ATOM 919 C CA . ILE A 1 121 ? -1.861 -9.721 -0.284 1.00 98.44 121 ILE A CA 1
ATOM 920 C C . ILE A 1 121 ? -1.272 -11.093 -0.610 1.00 98.44 121 ILE A C 1
ATOM 922 O O . ILE A 1 121 ? -0.136 -11.370 -0.241 1.00 98.44 121 ILE A O 1
ATOM 926 N N . LYS A 1 122 ? -2.047 -11.937 -1.284 1.00 98.44 122 LYS A N 1
ATOM 927 C CA . LYS A 1 122 ? -1.595 -13.225 -1.808 1.00 98.44 122 LYS A CA 1
ATOM 928 C C . LYS A 1 122 ? -0.869 -13.039 -3.134 1.00 98.44 122 LYS A C 1
ATOM 930 O O . LYS A 1 122 ? 0.169 -13.645 -3.357 1.00 98.44 122 LYS A O 1
ATOM 935 N N . THR A 1 123 ? -1.400 -12.176 -4.002 1.00 98.62 123 THR A N 1
ATOM 936 C CA . THR A 1 123 ? -0.846 -11.971 -5.346 1.00 98.62 123 THR A CA 1
ATOM 937 C C . THR A 1 123 ? -0.865 -10.503 -5.752 1.00 98.62 123 THR A C 1
ATOM 939 O O . THR A 1 123 ? -1.897 -9.840 -5.634 1.00 98.62 123 THR A O 1
ATOM 942 N N . LEU A 1 124 ? 0.255 -10.018 -6.283 1.00 98.56 124 LEU A N 1
ATOM 943 C CA . LEU A 1 124 ? 0.366 -8.784 -7.053 1.00 98.56 124 LEU A CA 1
ATOM 944 C C . LEU A 1 124 ? 0.223 -9.118 -8.544 1.00 98.56 124 LEU A C 1
ATOM 946 O O . LEU A 1 124 ? 1.063 -9.815 -9.104 1.00 98.56 124 LEU A O 1
ATOM 950 N N . ILE A 1 125 ? -0.835 -8.626 -9.181 1.00 97.75 125 ILE A N 1
ATOM 951 C CA . ILE A 1 125 ? -1.177 -8.914 -10.577 1.00 97.75 125 ILE A CA 1
ATOM 952 C C . ILE A 1 125 ? -0.835 -7.702 -11.442 1.00 97.75 125 ILE A C 1
ATOM 954 O O . ILE A 1 125 ? -1.266 -6.585 -11.139 1.00 97.75 125 ILE A O 1
ATOM 958 N N . VAL A 1 126 ? -0.082 -7.921 -12.521 1.00 96.00 126 VAL A N 1
ATOM 959 C CA . VAL A 1 126 ? 0.391 -6.848 -13.408 1.00 96.00 126 VAL A CA 1
ATOM 960 C C . VAL A 1 126 ? 0.285 -7.231 -14.890 1.00 96.00 126 VAL A C 1
ATOM 962 O O . VAL A 1 126 ? 0.479 -8.401 -15.229 1.00 96.00 126 VAL A O 1
ATOM 965 N N . PRO A 1 127 ? -0.009 -6.279 -15.796 1.00 94.06 127 PRO A N 1
ATOM 966 C CA . PRO A 1 127 ? -0.015 -6.525 -17.236 1.00 94.06 127 PRO A CA 1
ATOM 967 C C . PRO A 1 127 ? 1.333 -7.016 -17.770 1.00 94.06 127 PRO A C 1
ATOM 969 O O . PRO A 1 127 ? 2.383 -6.649 -17.238 1.00 94.06 127 PRO A O 1
ATOM 972 N N . TYR A 1 128 ? 1.304 -7.765 -18.878 1.00 93.56 128 TYR A N 1
ATOM 973 C CA . TYR A 1 128 ? 2.496 -8.307 -19.540 1.00 93.56 128 TYR A CA 1
ATOM 974 C C . TYR A 1 128 ? 3.593 -7.253 -19.760 1.00 93.56 128 TYR A C 1
ATOM 976 O O . TYR A 1 128 ? 4.732 -7.445 -19.342 1.00 93.56 128 TYR A O 1
ATOM 984 N N . GLU A 1 129 ? 3.223 -6.107 -20.341 1.00 91.56 129 GLU A N 1
ATOM 985 C CA . GLU A 1 129 ? 4.117 -4.980 -20.662 1.00 91.56 129 GLU A CA 1
ATOM 986 C C . GLU A 1 129 ? 4.686 -4.267 -19.423 1.00 91.56 129 GLU A C 1
ATOM 988 O O . GLU A 1 129 ? 5.615 -3.471 -19.526 1.00 91.56 129 GLU A O 1
ATOM 993 N N . GLN A 1 130 ? 4.088 -4.505 -18.255 1.00 93.62 130 GLN A N 1
ATOM 994 C CA . GLN A 1 130 ? 4.388 -3.834 -16.988 1.00 93.62 130 GLN A CA 1
ATOM 995 C C . GLN A 1 130 ? 5.144 -4.749 -16.018 1.00 93.62 130 GLN A C 1
ATOM 997 O O . GLN A 1 130 ? 5.304 -4.426 -14.836 1.00 93.62 130 GLN A O 1
ATOM 1002 N N . PHE A 1 131 ? 5.620 -5.889 -16.517 1.00 95.56 131 PHE A N 1
ATOM 1003 C CA . PHE A 1 131 ? 6.364 -6.872 -15.755 1.00 95.56 131 PHE A CA 1
ATOM 1004 C C . PHE A 1 131 ? 7.811 -6.957 -16.235 1.00 95.56 131 PHE A C 1
ATOM 1006 O O . PHE A 1 131 ? 8.101 -7.100 -17.421 1.00 95.56 131 PHE A O 1
ATOM 1013 N N . HIS A 1 132 ? 8.728 -6.898 -15.275 1.00 96.38 132 HIS A N 1
ATOM 1014 C CA . HIS A 1 132 ? 10.131 -7.218 -15.476 1.00 96.38 132 HIS A CA 1
ATOM 1015 C C . HIS A 1 132 ? 10.597 -8.056 -14.291 1.00 96.38 132 HIS A C 1
ATOM 1017 O O . HIS A 1 132 ? 10.691 -7.551 -13.172 1.00 96.38 132 HIS A O 1
ATOM 1023 N N . GLU A 1 133 ? 10.855 -9.337 -14.535 1.00 96.44 133 GLU A N 1
ATOM 1024 C CA . GLU A 1 133 ? 11.078 -10.336 -13.489 1.00 96.44 133 GLU A CA 1
ATOM 1025 C C . GLU A 1 133 ? 12.134 -9.894 -12.466 1.00 96.44 133 GLU A C 1
ATOM 1027 O O . GLU A 1 133 ? 11.854 -9.850 -11.268 1.00 96.44 133 GLU A O 1
ATOM 1032 N N . GLU A 1 134 ? 13.302 -9.451 -12.932 1.00 96.44 134 GLU A N 1
ATOM 1033 C CA . GLU A 1 134 ? 14.401 -9.035 -12.056 1.00 96.44 134 GLU A CA 1
ATOM 1034 C C . GLU A 1 134 ? 14.075 -7.769 -11.247 1.00 96.44 134 GLU A C 1
ATOM 1036 O O . GLU A 1 134 ? 14.485 -7.656 -10.092 1.00 96.44 134 GLU A O 1
ATOM 1041 N N . SER A 1 135 ? 13.270 -6.840 -11.783 1.00 96.31 135 SER A N 1
ATOM 1042 C CA . SER A 1 135 ? 12.832 -5.664 -11.008 1.00 96.31 135 SER A CA 1
ATOM 1043 C C . SER A 1 135 ? 11.905 -6.064 -9.871 1.00 96.31 135 SER A C 1
ATOM 1045 O O . SER A 1 135 ? 12.028 -5.543 -8.766 1.00 96.31 135 SER A O 1
ATOM 1047 N N . TYR A 1 136 ? 10.964 -6.974 -10.129 1.00 97.75 136 TYR A N 1
ATOM 1048 C CA . TYR A 1 136 ? 9.995 -7.409 -9.125 1.00 97.75 136 TYR A CA 1
ATOM 1049 C C . TYR A 1 136 ? 10.650 -8.319 -8.083 1.00 97.75 136 TYR A C 1
ATOM 1051 O O . TYR A 1 136 ? 10.417 -8.124 -6.888 1.00 97.75 136 TYR A O 1
ATOM 1059 N N . LYS A 1 137 ? 11.539 -9.234 -8.501 1.00 97.75 137 LYS A N 1
ATOM 1060 C CA . LYS A 1 137 ? 12.385 -10.013 -7.585 1.00 97.75 137 LYS A CA 1
ATOM 1061 C C . LYS A 1 137 ? 13.201 -9.089 -6.691 1.00 97.75 137 LYS A C 1
ATOM 1063 O O . LYS A 1 137 ? 13.127 -9.207 -5.468 1.00 97.75 137 LYS A O 1
ATOM 1068 N N . ARG A 1 138 ? 13.920 -8.119 -7.260 1.00 97.19 138 ARG A N 1
ATOM 1069 C CA . ARG A 1 138 ? 14.696 -7.152 -6.475 1.00 97.19 138 ARG A CA 1
ATOM 1070 C C . ARG A 1 138 ? 13.810 -6.343 -5.527 1.00 97.19 138 ARG A C 1
ATOM 1072 O O . ARG A 1 138 ? 14.180 -6.168 -4.369 1.00 97.19 138 ARG A O 1
ATOM 1079 N N . ALA A 1 139 ? 12.636 -5.900 -5.976 1.00 96.75 139 ALA A N 1
ATOM 1080 C CA . ALA A 1 139 ? 11.777 -5.014 -5.200 1.00 96.75 139 ALA A CA 1
ATOM 1081 C C . ALA A 1 139 ? 11.018 -5.697 -4.050 1.00 96.75 139 ALA A C 1
ATOM 1083 O O . ALA A 1 139 ? 10.757 -5.047 -3.031 1.00 96.75 139 ALA A O 1
ATOM 1084 N N . PHE A 1 140 ? 10.621 -6.960 -4.222 1.00 98.00 140 PHE A N 1
ATOM 1085 C CA . PHE A 1 140 ? 9.648 -7.617 -3.343 1.00 98.00 140 PHE A CA 1
ATOM 1086 C C . PHE A 1 140 ? 10.125 -8.934 -2.736 1.00 98.00 140 PHE A C 1
ATOM 1088 O O . PHE A 1 140 ? 9.555 -9.347 -1.728 1.00 98.00 140 PHE A O 1
ATOM 1095 N N . SER A 1 141 ? 11.158 -9.576 -3.288 1.00 96.75 141 SER A N 1
ATOM 1096 C CA . SER A 1 141 ? 11.595 -10.891 -2.809 1.00 96.75 141 SER A CA 1
ATOM 1097 C C . SER A 1 141 ? 12.586 -10.811 -1.635 1.00 96.75 141 SER A C 1
ATOM 1099 O O . SER A 1 141 ? 13.327 -9.823 -1.526 1.00 96.75 141 SER A O 1
ATOM 1101 N N . PRO A 1 142 ? 12.674 -11.884 -0.824 1.00 96.38 142 PRO A N 1
ATOM 1102 C CA . PRO A 1 142 ? 13.720 -12.061 0.190 1.00 96.38 142 PRO A CA 1
ATOM 1103 C C . PRO A 1 142 ? 15.145 -12.023 -0.387 1.00 96.38 142 PRO A C 1
ATOM 1105 O O . PRO A 1 142 ? 16.074 -11.538 0.245 1.00 96.38 142 PRO A O 1
ATOM 1108 N N . THR A 1 143 ? 15.338 -12.456 -1.636 1.00 95.12 143 THR A N 1
ATOM 1109 C CA . THR A 1 143 ? 16.656 -12.383 -2.299 1.00 95.12 143 THR A CA 1
ATOM 1110 C C . THR A 1 143 ? 17.028 -10.971 -2.765 1.00 95.12 143 THR A C 1
ATOM 1112 O O . THR A 1 143 ? 18.190 -10.697 -3.060 1.00 95.12 143 THR A O 1
ATOM 1115 N N . GLY A 1 144 ? 16.045 -10.068 -2.822 1.00 95.44 144 GLY A N 1
ATOM 1116 C CA . GLY A 1 144 ? 16.200 -8.668 -3.197 1.00 95.44 144 GLY A CA 1
ATOM 1117 C C . GLY A 1 144 ? 16.380 -7.754 -1.985 1.00 95.44 144 GLY A C 1
ATOM 1118 O O . GLY A 1 144 ? 17.125 -8.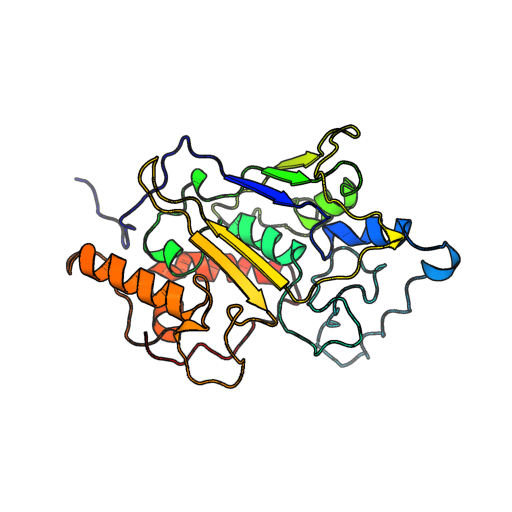050 -1.054 1.00 95.44 144 GLY A O 1
ATOM 1119 N N . ARG A 1 145 ? 15.692 -6.608 -1.993 1.00 94.69 145 ARG A N 1
ATOM 1120 C CA . ARG A 1 145 ? 15.725 -5.631 -0.889 1.00 94.69 145 ARG A CA 1
ATOM 1121 C C . ARG A 1 145 ? 14.741 -5.943 0.242 1.00 94.69 145 ARG A C 1
ATOM 1123 O O . ARG A 1 145 ? 14.838 -5.351 1.311 1.00 94.69 145 ARG A O 1
ATOM 1130 N N . ALA A 1 146 ? 13.783 -6.845 0.031 1.00 96.00 146 ALA A N 1
ATOM 1131 C CA . ALA A 1 146 ? 12.748 -7.179 1.009 1.00 96.00 146 ALA A CA 1
ATOM 1132 C C . ALA A 1 146 ? 13.194 -8.306 1.962 1.00 96.00 146 ALA A C 1
ATOM 1134 O O . ALA A 1 146 ? 12.484 -9.291 2.123 1.00 96.00 146 ALA A O 1
ATOM 1135 N N . LYS A 1 147 ? 14.373 -8.167 2.581 1.00 96.62 147 LYS A N 1
ATOM 1136 C CA . LYS A 1 147 ? 15.006 -9.186 3.444 1.00 96.62 147 LYS A CA 1
ATOM 1137 C C . LYS A 1 147 ? 14.369 -9.248 4.839 1.00 96.62 147 LYS A C 1
ATOM 1139 O O . LYS A 1 147 ? 14.930 -8.771 5.827 1.00 96.62 147 LYS A O 1
ATOM 1144 N N . PHE A 1 148 ? 13.127 -9.719 4.910 1.00 97.06 148 PHE A N 1
ATOM 1145 C CA . PHE A 1 148 ? 12.299 -9.702 6.121 1.00 97.06 148 PHE A CA 1
ATOM 1146 C C . PHE A 1 148 ? 12.179 -11.067 6.814 1.00 97.06 148 PHE A C 1
ATOM 1148 O O . PHE A 1 148 ? 11.304 -11.255 7.656 1.00 97.06 148 PHE A O 1
ATOM 1155 N N . GLU A 1 149 ? 13.046 -12.026 6.493 1.00 93.38 149 GLU A N 1
ATOM 1156 C CA . GLU A 1 149 ? 13.031 -13.400 7.016 1.00 93.38 149 GLU A CA 1
ATOM 1157 C C . GLU A 1 149 ? 13.131 -13.440 8.547 1.00 93.38 149 GLU A C 1
ATOM 1159 O O . GLU A 1 149 ? 12.505 -14.273 9.196 1.00 93.38 149 GLU A O 1
ATOM 1164 N N . ASN A 1 150 ? 13.847 -12.477 9.133 1.00 95.00 150 ASN A N 1
ATOM 1165 C CA . ASN A 1 150 ? 13.998 -12.342 10.584 1.00 95.00 150 ASN A CA 1
ATOM 1166 C C . ASN A 1 150 ? 12.822 -11.616 11.262 1.00 95.00 150 ASN A C 1
ATOM 1168 O O . ASN A 1 150 ? 12.791 -11.479 12.484 1.00 95.00 150 ASN A O 1
ATOM 1172 N N . ILE A 1 151 ? 11.840 -11.134 10.496 1.00 96.44 151 ILE A N 1
ATOM 1173 C CA . ILE A 1 151 ? 10.647 -10.482 11.031 1.00 96.44 151 ILE A CA 1
ATOM 1174 C C . ILE A 1 151 ? 9.529 -11.524 11.090 1.00 96.44 151 ILE A C 1
ATOM 1176 O O . ILE A 1 151 ? 9.015 -11.970 10.066 1.00 96.44 151 ILE A O 1
ATOM 1180 N N . LYS A 1 152 ? 9.125 -11.910 12.308 1.00 93.12 152 LYS A N 1
ATOM 1181 C CA . LYS A 1 152 ? 8.095 -12.941 12.537 1.00 93.12 152 LYS A CA 1
ATOM 1182 C C . LYS A 1 152 ? 6.805 -12.657 11.735 1.00 93.12 152 LYS A C 1
ATOM 1184 O O . LYS A 1 152 ? 6.378 -11.515 11.588 1.00 93.12 152 LYS A O 1
ATOM 1189 N N . GLY A 1 153 ? 6.142 -13.694 11.228 1.00 91.62 153 GLY A N 1
ATOM 1190 C CA . GLY A 1 153 ? 4.866 -13.543 10.512 1.00 91.62 153 GLY A CA 1
ATOM 1191 C C . GLY A 1 153 ? 4.925 -12.608 9.296 1.00 91.62 153 GLY A C 1
ATOM 1192 O O . GLY A 1 153 ? 3.932 -11.939 9.006 1.00 91.62 153 GLY A O 1
ATOM 1193 N N . THR A 1 154 ? 6.088 -12.495 8.652 1.00 96.19 154 THR A N 1
ATOM 1194 C CA . THR A 1 154 ? 6.218 -11.941 7.300 1.00 96.19 154 THR A CA 1
ATOM 1195 C C . THR A 1 154 ? 5.576 -12.904 6.310 1.00 96.19 154 THR A C 1
ATOM 1197 O O . THR A 1 154 ? 5.755 -14.113 6.420 1.00 96.19 154 THR A O 1
ATOM 1200 N N . THR A 1 155 ? 4.836 -12.365 5.346 1.00 96.56 155 THR A N 1
ATOM 1201 C CA . THR A 1 155 ? 4.236 -13.113 4.237 1.00 96.56 155 THR A CA 1
ATOM 1202 C C . THR A 1 155 ? 4.580 -12.408 2.935 1.00 96.56 155 THR A C 1
ATOM 1204 O O . THR A 1 155 ? 4.247 -11.235 2.761 1.00 96.56 155 THR A O 1
ATOM 1207 N N . TYR A 1 156 ? 5.244 -13.115 2.026 1.00 97.75 156 TYR A N 1
ATOM 1208 C CA . TYR A 1 156 ? 5.547 -12.603 0.694 1.00 97.75 156 TYR A CA 1
ATOM 1209 C C . TYR A 1 156 ? 4.385 -12.899 -0.250 1.00 97.75 156 TYR A C 1
ATOM 1211 O O . TYR A 1 156 ? 3.791 -13.973 -0.170 1.00 97.75 156 TYR A O 1
ATOM 1219 N N . PHE A 1 157 ? 4.052 -11.944 -1.115 1.00 97.81 157 PHE A N 1
ATOM 1220 C CA . PHE A 1 157 ? 3.061 -12.176 -2.162 1.00 97.81 157 PHE A CA 1
ATOM 1221 C C . PHE A 1 157 ? 3.724 -12.749 -3.412 1.00 97.81 157 PHE A C 1
ATOM 1223 O O . PHE A 1 157 ? 4.867 -12.418 -3.731 1.00 97.81 157 PHE A O 1
ATOM 1230 N N . ASP A 1 158 ? 2.965 -13.533 -4.169 1.00 98.00 158 ASP A N 1
ATOM 1231 C CA . ASP A 1 158 ? 3.357 -13.935 -5.514 1.00 98.00 158 ASP A CA 1
ATOM 1232 C C . ASP A 1 158 ? 3.181 -12.767 -6.485 1.00 98.00 158 ASP A C 1
ATOM 1234 O O . ASP A 1 158 ? 2.267 -11.950 -6.341 1.00 98.00 158 ASP A O 1
ATOM 1238 N N . VAL A 1 159 ? 4.022 -12.695 -7.513 1.00 98.12 159 VAL A N 1
ATOM 1239 C CA . VAL A 1 159 ? 3.816 -11.759 -8.623 1.00 98.12 159 VAL A CA 1
ATOM 1240 C C . VAL A 1 159 ? 3.295 -12.536 -9.819 1.00 98.12 159 VAL A C 1
ATOM 1242 O O . VAL A 1 159 ? 3.952 -13.453 -10.303 1.00 98.12 159 VAL A O 1
ATOM 1245 N N . HIS A 1 160 ? 2.114 -12.161 -10.299 1.00 97.62 160 HIS A N 1
ATOM 1246 C CA . HIS A 1 160 ? 1.466 -12.796 -11.434 1.00 97.62 160 HIS A CA 1
ATOM 1247 C C . HIS A 1 160 ? 1.425 -11.840 -12.627 1.00 97.62 160 HIS A C 1
ATOM 1249 O O . HIS A 1 160 ? 0.743 -10.812 -12.601 1.00 97.62 160 HIS A O 1
ATOM 1255 N N . GLN A 1 161 ? 2.165 -12.195 -13.675 1.00 96.62 161 GLN A N 1
ATOM 1256 C CA . GLN A 1 161 ? 2.113 -11.513 -14.959 1.00 96.62 161 GLN A CA 1
ATOM 1257 C C . GLN A 1 161 ? 0.900 -12.011 -15.748 1.00 96.62 161 GLN A C 1
ATOM 1259 O O . GLN A 1 161 ? 0.736 -13.210 -15.965 1.00 96.62 161 GLN A O 1
ATOM 1264 N N . LEU A 1 162 ? 0.066 -11.082 -16.203 1.00 95.69 162 LEU A N 1
ATOM 1265 C CA . LEU A 1 162 ? -1.049 -11.393 -17.091 1.00 95.69 162 LEU A CA 1
ATOM 1266 C C . LEU A 1 162 ? -0.555 -11.710 -18.512 1.00 95.69 162 LEU A C 1
ATOM 1268 O O . LEU A 1 162 ? 0.487 -11.191 -18.924 1.00 95.69 162 LEU A O 1
ATOM 1272 N N . PRO A 1 163 ? -1.299 -12.509 -19.296 1.00 94.25 163 PRO A N 1
ATOM 1273 C CA . PRO A 1 163 ? -0.906 -12.842 -20.662 1.00 94.25 163 PRO A CA 1
ATOM 1274 C C . PRO A 1 163 ? -0.806 -11.615 -21.594 1.00 94.25 163 PRO A C 1
ATOM 1276 O O . PRO A 1 163 ? -1.531 -10.639 -21.393 1.00 94.25 163 PRO A O 1
ATOM 1279 N N . PRO A 1 164 ? 0.005 -11.672 -22.672 1.00 90.50 164 PRO A N 1
ATOM 1280 C CA . PRO A 1 164 ? 0.164 -10.565 -23.629 1.00 90.50 164 PRO A CA 1
ATOM 1281 C C . PRO A 1 164 ? -1.136 -10.102 -24.298 1.00 90.50 164 PRO A C 1
ATOM 1283 O O . PRO A 1 164 ? -1.262 -8.944 -24.674 1.00 90.50 164 PRO A O 1
ATOM 1286 N N . TYR A 1 165 ? -2.100 -11.010 -24.458 1.00 85.88 165 TYR A N 1
ATOM 1287 C CA . TYR A 1 165 ? -3.388 -10.758 -25.112 1.00 85.88 165 TYR A CA 1
ATOM 1288 C C . TYR A 1 165 ? -4.460 -10.202 -24.164 1.00 85.88 165 TYR A C 1
ATOM 1290 O O . TYR A 1 165 ? -5.620 -10.056 -24.554 1.00 85.88 165 TYR A O 1
ATOM 1298 N N . PHE A 1 166 ? -4.106 -9.905 -22.913 1.00 85.94 166 PHE A N 1
ATOM 1299 C CA . PHE A 1 166 ? -5.008 -9.254 -21.977 1.00 85.94 166 PHE A CA 1
ATOM 1300 C C . PHE A 1 166 ? -5.216 -7.782 -22.378 1.00 85.94 166 PHE A C 1
ATOM 1302 O O . PHE A 1 166 ? -4.448 -6.893 -22.010 1.00 85.94 166 PHE A O 1
ATOM 1309 N N . ASN A 1 167 ? -6.250 -7.536 -23.187 1.00 66.31 167 ASN A N 1
ATOM 1310 C CA . ASN A 1 167 ? -6.649 -6.203 -23.637 1.00 66.31 167 ASN A CA 1
ATOM 1311 C C . ASN A 1 167 ? -7.565 -5.557 -22.601 1.00 66.31 167 ASN A C 1
ATOM 1313 O O . ASN A 1 167 ? -8.758 -5.835 -22.530 1.00 66.31 167 ASN A O 1
ATOM 1317 N N . ASP A 1 168 ? -6.958 -4.721 -21.769 1.00 67.06 168 ASP A N 1
ATOM 1318 C CA . ASP A 1 168 ? -7.419 -4.612 -20.391 1.00 67.06 168 ASP A CA 1
ATOM 1319 C C . ASP A 1 168 ? -8.497 -3.546 -20.149 1.00 67.06 168 ASP A C 1
ATOM 1321 O O . ASP A 1 168 ? -9.312 -3.686 -19.249 1.00 67.06 168 ASP A O 1
ATOM 1325 N N . PHE A 1 169 ? -8.596 -2.486 -20.960 1.00 78.44 169 PHE A N 1
ATOM 1326 C CA . PHE A 1 169 ? -9.623 -1.460 -20.724 1.00 78.44 169 PHE A CA 1
ATOM 1327 C C . PHE A 1 169 ? -10.056 -0.775 -22.018 1.00 78.44 169 PHE A C 1
ATOM 1329 O O . PHE A 1 169 ? -9.223 -0.208 -22.723 1.00 78.44 169 PHE A O 1
ATOM 1336 N N . SER A 1 170 ? -11.369 -0.726 -22.281 1.00 80.19 170 SER A N 1
ATOM 1337 C CA . SER A 1 170 ? -11.967 -0.090 -23.473 1.00 80.19 170 SER A CA 1
ATOM 1338 C C . SER A 1 170 ? -11.577 1.382 -23.667 1.00 80.19 170 SER A C 1
ATOM 1340 O O . SER A 1 170 ? -11.709 1.915 -24.762 1.00 80.19 170 SER A O 1
ATOM 1342 N N . PHE A 1 171 ? -11.094 2.041 -22.609 1.00 80.31 171 PHE A N 1
ATOM 1343 C CA . PHE A 1 171 ? -10.687 3.448 -22.606 1.00 80.31 171 PHE A CA 1
ATOM 1344 C C . PHE A 1 171 ? -9.192 3.647 -22.290 1.00 80.31 171 PHE A C 1
ATOM 1346 O O . PHE A 1 171 ? -8.785 4.739 -21.880 1.00 80.31 171 PHE A O 1
ATOM 1353 N N . ARG A 1 172 ? -8.357 2.603 -22.431 1.00 80.06 172 ARG A N 1
ATOM 1354 C CA . ARG A 1 172 ? -6.901 2.713 -22.237 1.00 80.06 172 ARG A CA 1
ATOM 1355 C C . ARG A 1 172 ? -6.328 3.700 -23.258 1.00 80.06 172 ARG A C 1
ATOM 1357 O O . ARG A 1 172 ? -6.615 3.620 -24.445 1.00 80.06 172 ARG A O 1
ATOM 1364 N N . LYS A 1 173 ? -5.499 4.636 -22.790 1.0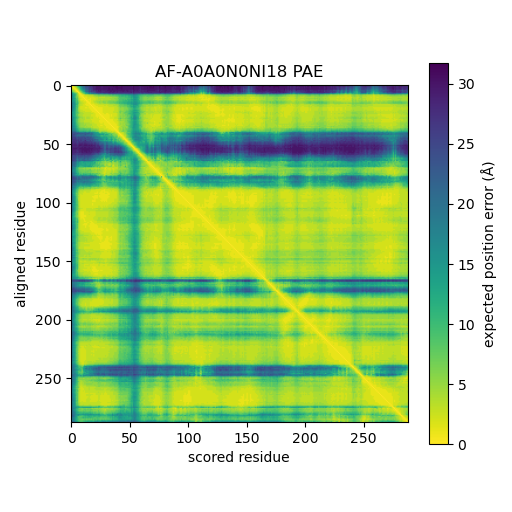0 74.56 173 LYS A N 1
ATOM 1365 C CA . LYS A 1 173 ? -4.779 5.574 -23.663 1.00 74.56 173 LYS A CA 1
ATOM 1366 C C . LYS A 1 173 ? -3.470 4.967 -24.163 1.00 74.56 173 LYS A C 1
ATOM 1368 O O . LYS A 1 173 ? -2.724 4.372 -23.377 1.00 74.56 173 LYS A O 1
ATOM 1373 N N . GLU A 1 174 ? -3.147 5.220 -25.427 1.00 73.00 174 GLU A N 1
ATOM 1374 C CA . GLU A 1 174 ? -1.849 4.887 -26.021 1.00 73.00 174 GLU A CA 1
ATOM 1375 C C . GLU A 1 174 ? -0.705 5.589 -25.289 1.00 73.00 174 GLU A C 1
ATOM 1377 O O . GLU A 1 174 ? -0.862 6.741 -24.871 1.00 73.00 174 GLU A O 1
ATOM 1382 N N . ALA A 1 175 ? 0.440 4.914 -25.140 1.00 67.44 175 ALA A N 1
ATOM 1383 C CA . ALA A 1 175 ? 1.559 5.350 -24.295 1.00 67.44 175 ALA A CA 1
ATOM 1384 C C . ALA A 1 175 ? 2.003 6.807 -24.552 1.00 67.44 175 ALA A C 1
ATOM 1386 O O . ALA A 1 175 ? 2.203 7.557 -23.597 1.00 67.44 175 ALA A O 1
ATOM 1387 N N . GLY A 1 176 ? 2.046 7.246 -25.816 1.00 64.94 176 GLY A N 1
ATOM 1388 C CA . GLY A 1 176 ? 2.432 8.612 -26.208 1.00 64.94 176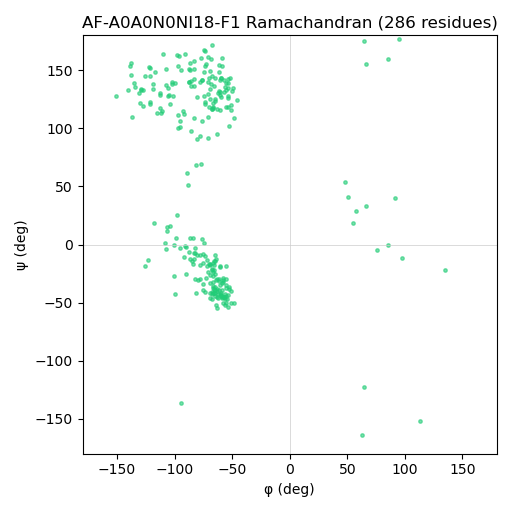 GLY A CA 1
ATOM 1389 C C . GLY A 1 176 ? 1.392 9.710 -25.928 1.00 64.94 176 GLY A C 1
ATOM 1390 O O . GLY A 1 176 ? 1.704 10.892 -26.022 1.00 64.94 176 GLY A O 1
ATOM 1391 N N . SER A 1 177 ? 0.161 9.349 -25.554 1.00 65.75 177 SER A N 1
ATOM 1392 C CA . SER A 1 177 ? -0.949 10.288 -25.297 1.00 65.75 177 SER A CA 1
ATOM 1393 C C . SER A 1 177 ? -1.310 10.426 -23.808 1.00 65.75 177 SER A C 1
ATOM 1395 O O . SER A 1 177 ? -2.246 11.147 -23.433 1.00 65.75 177 SER A O 1
ATOM 1397 N N . ARG A 1 178 ? -0.587 9.717 -22.929 1.00 74.81 178 ARG A N 1
ATOM 1398 C CA . ARG A 1 178 ? -0.886 9.638 -21.495 1.00 74.81 178 ARG A CA 1
ATOM 1399 C C . ARG A 1 178 ? -0.458 10.923 -20.785 1.00 74.81 178 ARG A C 1
ATOM 1401 O O . ARG A 1 178 ? 0.715 11.143 -20.509 1.00 74.81 178 ARG A O 1
ATOM 1408 N N . LYS A 1 179 ? -1.433 11.752 -20.411 1.00 77.56 179 LYS A N 1
ATOM 1409 C CA . LYS A 1 179 ? -1.253 12.819 -19.415 1.00 77.56 179 LYS A CA 1
ATOM 1410 C C . LYS A 1 179 ? -1.840 12.359 -18.088 1.00 77.56 179 LYS A C 1
ATOM 1412 O O . LYS A 1 179 ? -2.990 11.918 -18.048 1.00 77.56 179 LYS A O 1
ATOM 1417 N N . ALA A 1 180 ? -1.052 12.451 -17.017 1.00 81.06 180 ALA A N 1
ATOM 1418 C CA . ALA A 1 180 ? -1.541 12.173 -15.673 1.00 81.06 180 ALA A CA 1
ATOM 1419 C C . ALA A 1 180 ? -2.676 13.147 -15.330 1.00 81.06 180 ALA A C 1
ATOM 1421 O O . ALA A 1 180 ? -2.540 14.356 -15.524 1.00 81.06 180 ALA A O 1
ATOM 1422 N N . SER A 1 181 ? -3.787 12.612 -14.832 1.00 84.75 181 SER A N 1
ATOM 1423 C CA . SER A 1 181 ? -4.896 13.421 -14.336 1.00 84.75 181 SER A CA 1
ATOM 1424 C C . SER A 1 181 ? -4.630 13.852 -12.895 1.00 84.75 181 SER A C 1
ATOM 1426 O O . SER A 1 181 ? -3.980 13.135 -12.134 1.00 84.75 181 SER A O 1
ATOM 1428 N N . ASN A 1 182 ? -5.164 15.006 -12.503 1.00 86.31 182 ASN A N 1
ATOM 1429 C CA . ASN A 1 182 ? -5.239 15.421 -11.101 1.00 86.31 182 ASN A CA 1
ATOM 1430 C C . ASN A 1 182 ? -6.474 14.847 -10.373 1.00 86.31 182 ASN A C 1
ATOM 1432 O O . ASN A 1 182 ? -6.735 15.201 -9.219 1.00 86.31 182 ASN A O 1
ATOM 1436 N N . ILE A 1 183 ? -7.227 13.977 -11.057 1.00 92.12 183 ILE A N 1
ATOM 1437 C CA . ILE A 1 183 ? -8.359 13.223 -10.525 1.00 92.12 183 ILE A CA 1
ATOM 1438 C C . ILE A 1 183 ? -7.869 11.933 -9.859 1.00 92.12 183 ILE A C 1
ATOM 1440 O O . ILE A 1 183 ? -7.059 11.201 -10.427 1.00 92.12 183 ILE A O 1
ATOM 1444 N N . SER A 1 184 ? -8.429 11.620 -8.692 1.00 94.06 184 SER A N 1
ATOM 1445 C CA . SER A 1 184 ? -8.353 10.297 -8.068 1.00 94.06 184 SER A CA 1
ATOM 1446 C C . SER A 1 184 ? -9.763 9.761 -7.852 1.00 94.06 184 SER A C 1
ATOM 1448 O O . SER A 1 184 ? -10.552 10.394 -7.154 1.00 94.06 184 SER A O 1
ATOM 1450 N N . THR A 1 185 ? -10.069 8.592 -8.409 1.00 95.12 185 THR A N 1
ATOM 1451 C CA . THR A 1 185 ? -11.377 7.938 -8.264 1.00 95.12 185 THR A CA 1
ATOM 1452 C C . THR A 1 185 ? -11.264 6.732 -7.341 1.00 95.12 185 THR A C 1
ATOM 1454 O O . THR A 1 185 ? -10.317 5.955 -7.439 1.00 95.12 185 THR A O 1
ATOM 1457 N N . LEU A 1 186 ? -12.238 6.573 -6.452 1.00 96.25 186 LEU A N 1
ATOM 1458 C CA . LEU A 1 186 ? -12.358 5.473 -5.507 1.00 96.25 186 LEU A CA 1
ATOM 1459 C C . LEU A 1 186 ? -13.748 4.854 -5.645 1.00 96.25 186 LEU A C 1
ATOM 1461 O O . LEU A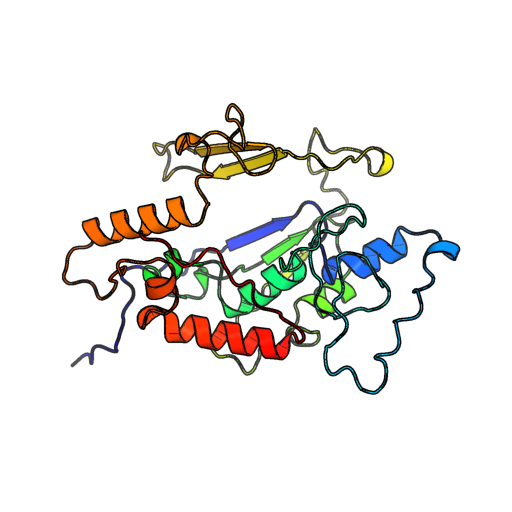 1 186 ? -14.753 5.561 -5.642 1.00 96.25 186 LEU A O 1
ATOM 1465 N N . TRP A 1 187 ? -13.798 3.529 -5.717 1.00 96.31 187 TRP A N 1
ATOM 1466 C CA . TRP A 1 187 ? -15.032 2.760 -5.636 1.00 96.31 187 TRP A CA 1
ATOM 1467 C C . TRP A 1 187 ? -14.867 1.659 -4.593 1.00 96.31 187 TRP A C 1
ATOM 1469 O O . TRP A 1 187 ? -13.850 0.969 -4.578 1.00 96.31 187 TRP A O 1
ATOM 1479 N N . ILE A 1 188 ? -15.851 1.517 -3.706 1.00 95.38 188 ILE A N 1
ATOM 1480 C CA . ILE A 1 188 ? -15.873 0.485 -2.666 1.00 95.38 188 ILE A CA 1
ATOM 1481 C C . ILE A 1 188 ? -17.205 -0.249 -2.778 1.00 95.38 188 ILE A C 1
ATOM 1483 O O . ILE A 1 188 ? -18.268 0.362 -2.636 1.00 95.38 188 ILE A O 1
ATOM 1487 N N . LYS A 1 189 ? -17.149 -1.559 -3.031 1.00 95.31 189 LYS A N 1
ATOM 1488 C CA . LYS A 1 189 ? -18.332 -2.423 -3.064 1.00 95.31 189 LYS A CA 1
ATOM 1489 C C . LYS A 1 189 ? -18.998 -2.447 -1.684 1.00 95.31 189 LYS A C 1
ATOM 1491 O O . LYS A 1 189 ? -18.328 -2.652 -0.674 1.00 95.31 189 LYS A O 1
ATOM 1496 N N . GLY A 1 190 ? -20.310 -2.217 -1.653 1.00 93.50 190 GLY A N 1
ATOM 1497 C CA . GLY A 1 190 ? -21.109 -2.334 -0.433 1.00 93.50 190 GLY A CA 1
ATOM 1498 C C . GLY A 1 190 ? -21.227 -3.788 0.053 1.00 93.50 190 GLY A C 1
ATOM 1499 O O . GLY A 1 190 ? -21.015 -4.713 -0.734 1.00 93.50 190 GLY A O 1
ATOM 1500 N N . PRO A 1 191 ? -21.563 -4.006 1.335 1.00 89.44 191 PRO A N 1
ATOM 1501 C CA . PRO A 1 191 ? -21.696 -5.347 1.901 1.00 89.44 191 PRO A CA 1
ATOM 1502 C C . PRO A 1 191 ? -22.916 -6.090 1.331 1.00 89.44 191 PRO A C 1
ATOM 1504 O O . PRO A 1 191 ? -24.042 -5.605 1.425 1.00 89.44 191 PRO A O 1
ATOM 1507 N N . GLY A 1 192 ? -22.697 -7.286 0.777 1.00 87.38 192 GLY A N 1
ATOM 1508 C CA . GLY A 1 192 ? -23.755 -8.109 0.179 1.00 87.38 192 GLY A CA 1
ATOM 1509 C C . GLY A 1 192 ? -24.439 -7.461 -1.034 1.00 87.38 192 GLY A C 1
ATOM 1510 O O . GLY A 1 192 ? -23.938 -6.497 -1.621 1.00 87.38 192 GLY A O 1
ATOM 1511 N N . ASP A 1 193 ? -25.602 -7.993 -1.411 1.00 86.00 193 ASP A N 1
ATOM 1512 C CA . ASP A 1 193 ? -26.355 -7.512 -2.580 1.00 86.00 193 ASP A CA 1
ATOM 1513 C C . ASP A 1 193 ? -27.153 -6.236 -2.291 1.00 86.00 193 ASP A C 1
ATOM 1515 O O . ASP A 1 193 ? -27.312 -5.388 -3.167 1.00 86.00 193 ASP A O 1
ATOM 1519 N N . ALA A 1 194 ? -27.600 -6.063 -1.045 1.00 84.81 194 ALA A N 1
ATOM 1520 C CA . ALA A 1 194 ? -28.369 -4.898 -0.607 1.00 84.81 194 ALA A CA 1
ATOM 1521 C C . ALA A 1 194 ? -27.493 -3.708 -0.167 1.00 84.81 194 ALA A C 1
ATOM 1523 O O . ALA A 1 194 ? -27.994 -2.598 0.025 1.00 84.81 194 ALA A O 1
ATOM 1524 N N . GLY A 1 195 ? -26.186 -3.916 0.020 1.00 88.31 195 GLY A N 1
ATOM 1525 C CA . GLY A 1 195 ? -25.268 -2.877 0.468 1.00 88.31 195 GLY A CA 1
ATOM 1526 C C . GLY A 1 195 ? -25.005 -1.830 -0.606 1.00 88.31 195 GLY A C 1
ATOM 1527 O O . GLY A 1 195 ? -24.608 -2.138 -1.732 1.00 88.31 195 GLY A O 1
ATOM 1528 N N . ARG A 1 196 ? -25.143 -0.554 -0.238 1.00 92.88 196 ARG A N 1
ATOM 1529 C CA . ARG A 1 196 ? -24.828 0.557 -1.137 1.00 92.88 196 ARG A CA 1
ATOM 1530 C C . ARG A 1 196 ? -23.317 0.659 -1.361 1.00 92.88 196 ARG A C 1
ATOM 1532 O O . ARG A 1 196 ? -22.564 0.920 -0.426 1.00 92.88 196 ARG A O 1
ATOM 1539 N N . SER A 1 197 ? -22.888 0.508 -2.612 1.00 95.38 197 SER A N 1
ATOM 1540 C CA . SER A 1 197 ? -21.512 0.808 -3.017 1.00 95.38 197 SER A CA 1
ATOM 1541 C C . SER A 1 197 ? -21.223 2.305 -2.930 1.00 95.38 197 SER A C 1
ATOM 1543 O O . SER A 1 197 ? -22.077 3.141 -3.235 1.00 95.38 197 SER A O 1
ATOM 1545 N N . GLN A 1 198 ? -19.994 2.636 -2.554 1.00 94.12 198 GLN A N 1
ATOM 1546 C CA . GLN A 1 198 ? -19.513 4.008 -2.450 1.00 94.12 198 GLN A CA 1
ATOM 1547 C C . GLN A 1 198 ? -18.701 4.362 -3.693 1.00 94.12 198 GLN A C 1
ATOM 1549 O O . GLN A 1 198 ? -17.902 3.556 -4.165 1.00 94.12 198 GLN A O 1
ATOM 1554 N N . THR A 1 199 ? -18.883 5.579 -4.202 1.00 96.00 199 THR A N 1
ATOM 1555 C CA . THR A 1 199 ? -18.042 6.159 -5.257 1.00 96.00 199 THR A CA 1
ATOM 1556 C C . THR A 1 199 ? -17.584 7.537 -4.809 1.00 96.00 199 THR A C 1
ATOM 1558 O O . THR A 1 199 ? -18.385 8.333 -4.323 1.00 96.00 199 THR A O 1
ATOM 1561 N N . GLU A 1 200 ? -16.301 7.822 -4.974 1.00 95.88 200 GLU A N 1
ATOM 1562 C CA . GLU A 1 200 ? -15.690 9.099 -4.639 1.00 95.88 200 GLU A CA 1
ATOM 1563 C C . GLU A 1 200 ? -14.771 9.546 -5.775 1.00 95.88 200 GLU A C 1
ATOM 1565 O O . GLU A 1 200 ? -13.986 8.763 -6.305 1.00 95.88 200 GLU A O 1
ATOM 1570 N N . ILE A 1 201 ? -14.860 10.827 -6.130 1.00 96.94 201 ILE A N 1
ATOM 1571 C CA . ILE A 1 201 ? -13.962 11.479 -7.080 1.00 96.94 201 ILE A CA 1
ATOM 1572 C C . ILE A 1 201 ? -13.305 12.641 -6.345 1.00 96.94 201 ILE A C 1
ATOM 1574 O O . ILE A 1 201 ? -13.992 13.530 -5.838 1.00 96.94 201 ILE A O 1
ATOM 1578 N N . LEU A 1 202 ? -11.978 12.631 -6.273 1.00 96.19 202 LEU A N 1
ATOM 1579 C CA . LEU A 1 202 ? -11.178 13.701 -5.693 1.00 96.19 202 LEU A CA 1
ATOM 1580 C C . LEU A 1 202 ? -10.503 14.504 -6.801 1.00 96.19 202 LEU A C 1
ATOM 1582 O O . LEU A 1 202 ? -9.891 13.929 -7.698 1.00 96.19 202 LEU A O 1
ATOM 1586 N N . LEU A 1 203 ? -10.547 15.827 -6.685 1.00 93.12 203 LEU A N 1
ATOM 1587 C CA . LEU A 1 203 ? -9.766 16.766 -7.480 1.00 93.12 203 LEU A CA 1
ATOM 1588 C C . LEU A 1 203 ? -8.772 17.454 -6.555 1.00 93.12 203 LEU A C 1
ATOM 1590 O O . LEU A 1 203 ? -9.170 18.138 -5.613 1.00 93.12 203 LEU A O 1
ATOM 1594 N N . ASN A 1 204 ? -7.475 17.260 -6.810 1.00 87.00 204 ASN A N 1
ATOM 1595 C CA . ASN A 1 204 ? -6.404 17.828 -5.985 1.00 87.00 204 ASN A CA 1
ATOM 1596 C C . ASN A 1 204 ? -6.586 17.546 -4.470 1.00 87.00 204 ASN A C 1
ATOM 1598 O O . ASN A 1 204 ? -6.389 18.425 -3.632 1.00 87.00 204 ASN A O 1
ATOM 1602 N N . GLY A 1 205 ? -7.010 16.329 -4.118 1.00 87.25 205 GLY A N 1
ATOM 1603 C CA . GLY A 1 205 ? -7.114 15.872 -2.726 1.00 87.25 205 GLY A CA 1
ATOM 1604 C C . GLY A 1 205 ? -8.407 16.224 -1.981 1.00 87.25 205 GLY A C 1
ATOM 1605 O O . GLY A 1 205 ? -8.551 15.809 -0.834 1.00 87.25 205 GLY A O 1
ATOM 1606 N N . VAL A 1 206 ? -9.360 16.922 -2.606 1.00 92.50 206 VAL A N 1
ATOM 1607 C CA . VAL A 1 206 ? -10.698 17.175 -2.036 1.00 92.50 206 VAL A CA 1
ATOM 1608 C C . VAL A 1 206 ? -11.792 16.624 -2.941 1.00 92.50 206 VAL A C 1
ATOM 1610 O O . VAL A 1 206 ? -11.596 16.520 -4.152 1.00 92.50 206 VAL A O 1
ATOM 1613 N N . LYS A 1 207 ? -12.943 16.253 -2.371 1.00 94.44 207 LYS A N 1
ATOM 1614 C CA . LYS A 1 207 ? -14.086 15.747 -3.142 1.00 94.44 207 LYS A CA 1
ATOM 1615 C C . LYS A 1 207 ? -14.506 16.743 -4.220 1.00 94.44 207 LYS A C 1
ATOM 1617 O O . LYS A 1 207 ? -14.592 17.947 -3.974 1.00 94.44 207 LYS A O 1
ATOM 1622 N N . GLN A 1 208 ? -14.765 16.226 -5.417 1.00 93.69 208 GLN A N 1
ATOM 1623 C CA . GLN A 1 208 ? -15.256 17.013 -6.539 1.00 93.69 208 GLN A CA 1
ATOM 1624 C C . GLN A 1 208 ? -16.522 17.779 -6.128 1.00 93.69 208 GLN A C 1
ATOM 1626 O O . GLN A 1 208 ? -17.413 17.225 -5.489 1.00 93.69 208 GLN A O 1
ATOM 1631 N N . GLY A 1 209 ? -16.576 19.061 -6.491 1.00 92.06 209 GLY A N 1
ATOM 1632 C CA . GLY A 1 209 ? -17.648 19.981 -6.095 1.00 92.06 209 GLY A CA 1
ATOM 1633 C C . GLY A 1 209 ? -17.306 20.864 -4.891 1.00 92.06 209 GLY A C 1
ATOM 1634 O O . GLY A 1 209 ? -18.004 21.846 -4.658 1.00 92.06 209 GLY A O 1
ATOM 1635 N N . TYR A 1 210 ? -16.210 20.588 -4.176 1.00 92.81 210 TYR A N 1
ATOM 1636 C CA . TYR A 1 210 ? -15.752 21.402 -3.047 1.00 92.81 210 TYR A CA 1
ATOM 1637 C C . TYR A 1 210 ? -14.495 22.214 -3.380 1.00 92.81 210 TYR A C 1
ATOM 1639 O O . TYR A 1 210 ? -13.653 21.803 -4.180 1.00 92.81 210 TYR A O 1
ATOM 1647 N N . LYS A 1 211 ? -14.344 23.374 -2.728 1.00 90.38 211 LYS A N 1
ATOM 1648 C CA . LYS A 1 211 ? -13.124 24.192 -2.806 1.00 90.38 211 LYS A CA 1
ATOM 1649 C C . LYS A 1 211 ? -12.087 23.659 -1.815 1.00 90.38 211 LYS A C 1
ATOM 1651 O O . LYS A 1 211 ? -12.420 23.302 -0.690 1.00 90.38 211 LYS A O 1
ATOM 1656 N N . GLN A 1 212 ? -10.808 23.667 -2.186 1.00 85.31 212 GLN A N 1
ATOM 1657 C CA . GLN A 1 212 ? -9.738 23.259 -1.262 1.00 85.31 212 GLN A CA 1
ATOM 1658 C C . GLN A 1 212 ? -9.707 24.117 0.006 1.00 85.31 212 GLN A C 1
ATOM 1660 O O . GLN A 1 212 ? -9.532 23.591 1.105 1.00 85.31 212 GLN A O 1
ATOM 1665 N N . THR A 1 213 ? -9.940 25.419 -0.158 1.00 89.44 213 THR A N 1
ATOM 1666 C CA . THR A 1 213 ? -9.891 26.433 0.898 1.00 89.44 213 THR A CA 1
ATOM 1667 C C . THR A 1 213 ? -11.161 26.523 1.740 1.00 89.44 213 THR A C 1
ATOM 1669 O O . THR A 1 213 ? -11.162 27.251 2.719 1.00 89.44 213 THR A O 1
ATOM 1672 N N . SER A 1 214 ? -12.250 25.824 1.393 1.00 89.19 214 SER A N 1
ATOM 1673 C CA . SER A 1 214 ? -13.485 25.896 2.190 1.00 89.19 214 SER A CA 1
ATOM 1674 C C . SER A 1 214 ? -13.369 25.075 3.467 1.00 89.19 214 SER A C 1
ATOM 1676 O O . SER A 1 214 ? -12.912 23.940 3.390 1.00 89.19 214 SER A O 1
ATOM 1678 N N . ASP A 1 215 ? -13.909 25.536 4.588 1.00 89.12 215 ASP A N 1
ATOM 1679 C CA . ASP A 1 215 ? -13.919 24.767 5.847 1.00 89.12 215 ASP A CA 1
ATOM 1680 C C . ASP A 1 215 ? -14.966 23.636 5.894 1.00 89.12 215 ASP A C 1
ATOM 1682 O O . ASP A 1 215 ? -15.120 22.950 6.902 1.00 89.12 215 ASP A O 1
ATOM 1686 N N . ASP A 1 216 ? -15.671 23.394 4.786 1.00 91.25 216 ASP A N 1
ATOM 1687 C CA . ASP A 1 216 ? -16.679 22.342 4.678 1.00 91.25 216 ASP A CA 1
ATOM 1688 C C . ASP A 1 216 ? -16.063 20.945 4.850 1.00 91.25 216 ASP A C 1
ATOM 1690 O O . ASP A 1 216 ? -15.258 20.487 4.035 1.00 91.25 216 ASP A O 1
ATOM 1694 N N . THR A 1 217 ? -16.472 20.232 5.896 1.00 90.56 217 THR A N 1
ATOM 1695 C CA . THR A 1 217 ? -15.985 18.882 6.204 1.00 90.56 217 THR A CA 1
ATOM 1696 C C . THR A 1 217 ? -16.426 17.844 5.176 1.00 90.56 217 THR A C 1
ATOM 1698 O O . THR A 1 217 ? -15.735 16.842 4.992 1.00 90.56 217 THR A O 1
ATOM 1701 N N . ARG A 1 218 ? -17.501 18.096 4.419 1.00 91.38 218 ARG A N 1
ATOM 1702 C CA . ARG A 1 218 ? -17.983 17.191 3.364 1.00 91.38 218 ARG A CA 1
ATOM 1703 C C . ARG A 1 218 ? -17.001 17.063 2.202 1.00 91.38 218 ARG A C 1
ATOM 1705 O O . ARG A 1 218 ? -17.114 16.108 1.439 1.00 91.38 218 ARG A O 1
ATOM 1712 N N . LYS A 1 219 ? -16.003 17.954 2.101 1.00 93.06 219 LYS A N 1
ATOM 1713 C CA . LYS A 1 219 ? -14.901 17.871 1.127 1.00 93.06 219 LYS A CA 1
ATOM 1714 C C . LYS A 1 219 ? -13.922 16.720 1.397 1.00 93.06 219 LYS A C 1
ATOM 1716 O O . LYS A 1 219 ? -13.129 16.377 0.521 1.00 93.06 219 LYS A O 1
ATOM 1721 N N . GLN A 1 220 ? -13.930 16.163 2.611 1.00 93.31 220 GLN A N 1
ATOM 1722 C CA . GLN A 1 220 ? -12.975 15.151 3.067 1.00 93.31 220 GLN A CA 1
ATOM 1723 C C . GLN A 1 220 ? -13.208 13.802 2.384 1.00 93.31 220 GLN A C 1
ATOM 1725 O O . GLN A 1 220 ? -14.351 13.364 2.239 1.00 93.31 220 GLN A O 1
ATOM 1730 N N . SER A 1 221 ? -12.122 13.121 2.015 1.00 95.38 221 SER A N 1
ATOM 1731 C CA . SER A 1 221 ? -12.181 11.761 1.469 1.00 95.38 221 SER A CA 1
ATOM 1732 C C . SER A 1 221 ? -12.709 10.757 2.500 1.00 95.38 221 SER A C 1
ATOM 1734 O O . SER A 1 221 ? -12.352 10.835 3.677 1.00 95.38 221 SER A O 1
ATOM 1736 N N . LEU A 1 222 ? -13.498 9.780 2.043 1.00 93.81 222 LEU A N 1
ATOM 1737 C CA . LEU A 1 222 ? -13.989 8.645 2.836 1.00 93.81 222 LEU A CA 1
ATOM 1738 C C . LEU A 1 222 ? -12.850 7.855 3.495 1.00 93.81 222 LEU A C 1
ATOM 1740 O O . LEU A 1 222 ? -13.038 7.287 4.564 1.00 93.81 222 LEU A O 1
ATOM 1744 N N . ILE A 1 223 ? -11.670 7.841 2.870 1.00 94.12 223 ILE A N 1
ATOM 1745 C CA . ILE A 1 223 ? -10.490 7.104 3.343 1.00 94.12 223 ILE A CA 1
ATOM 1746 C C . ILE A 1 223 ? -9.410 8.024 3.929 1.00 94.12 223 ILE A C 1
ATOM 1748 O O . ILE A 1 223 ? -8.259 7.613 4.095 1.00 94.12 223 ILE A O 1
ATOM 1752 N N . CYS A 1 224 ? -9.739 9.286 4.235 1.00 93.12 224 CYS A N 1
ATOM 1753 C CA . CYS A 1 224 ? -8.803 10.154 4.946 1.00 93.12 224 CYS A CA 1
ATOM 1754 C C . CYS A 1 224 ? -8.640 9.717 6.412 1.00 93.12 224 CYS A C 1
ATOM 1756 O O . CYS A 1 224 ? -9.487 9.027 6.978 1.00 93.12 224 CYS A O 1
ATOM 1758 N N . ARG A 1 225 ? -7.550 10.158 7.053 1.00 91.62 225 ARG A N 1
ATOM 1759 C CA . ARG A 1 225 ? -7.207 9.782 8.436 1.00 91.62 225 ARG A CA 1
ATOM 1760 C C . ARG A 1 225 ? -8.345 10.055 9.424 1.00 91.62 225 ARG A C 1
ATOM 1762 O O . ARG A 1 225 ? -8.628 9.196 10.252 1.00 91.62 225 ARG A O 1
ATOM 1769 N N . LYS A 1 226 ? -8.995 11.221 9.306 1.00 90.50 226 LYS A N 1
ATOM 1770 C CA . LYS A 1 226 ? -10.113 11.634 10.164 1.00 90.50 226 LYS A CA 1
ATOM 1771 C C . LYS A 1 226 ? -11.321 10.713 10.006 1.00 90.50 226 LYS A C 1
ATOM 1773 O O . LYS A 1 226 ? -11.733 10.109 10.985 1.00 90.50 226 LYS A O 1
ATOM 1778 N N . GLN A 1 227 ? -11.809 10.531 8.779 1.00 92.81 227 GLN A N 1
ATOM 1779 C CA . GLN A 1 227 ? -12.970 9.675 8.504 1.00 92.81 227 GLN A CA 1
ATOM 1780 C C . GLN A 1 227 ? -12.721 8.211 8.904 1.00 92.81 227 GLN A C 1
ATOM 1782 O O . GLN A 1 227 ? -13.585 7.575 9.502 1.00 92.81 227 GLN A O 1
ATOM 1787 N N . MET A 1 228 ? -11.514 7.687 8.663 1.00 93.06 228 MET A N 1
ATOM 1788 C CA . MET A 1 228 ? -11.149 6.338 9.107 1.00 93.06 228 MET A CA 1
ATOM 1789 C C . MET A 1 228 ? -11.120 6.220 10.637 1.00 93.06 228 MET A C 1
ATOM 1791 O O . MET A 1 228 ? -11.598 5.223 11.171 1.00 93.06 228 MET A O 1
ATOM 1795 N N . ALA A 1 229 ? -10.588 7.220 11.350 1.00 90.25 229 ALA A N 1
ATOM 1796 C CA . ALA A 1 229 ? -10.566 7.234 12.813 1.00 90.25 229 ALA A CA 1
ATOM 1797 C C . ALA A 1 229 ? -11.975 7.358 13.421 1.00 90.25 229 ALA A C 1
ATOM 1799 O O . ALA A 1 229 ? -12.294 6.627 14.356 1.00 90.25 229 ALA A O 1
ATOM 1800 N N . GLU A 1 230 ? -12.828 8.217 12.854 1.00 90.75 230 GLU A N 1
ATOM 1801 C CA . GLU A 1 230 ? -14.241 8.356 13.237 1.00 90.75 230 GLU A CA 1
ATOM 1802 C C . GLU A 1 230 ? -15.007 7.040 13.031 1.00 90.75 230 GLU A C 1
ATOM 1804 O O . GLU A 1 230 ? -15.753 6.619 13.915 1.00 90.75 230 GLU A O 1
ATOM 1809 N N . LEU A 1 231 ? -14.768 6.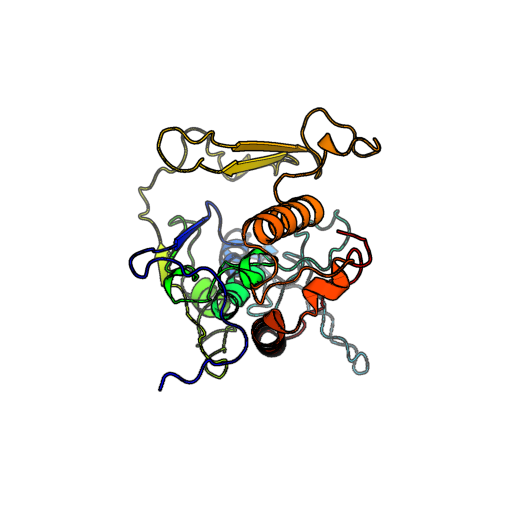340 11.914 1.00 91.81 231 LEU A N 1
ATOM 1810 C CA . LEU A 1 231 ? -15.333 5.009 11.678 1.00 91.81 231 LEU A CA 1
ATOM 1811 C C . LEU A 1 231 ? -14.843 3.993 12.717 1.00 91.81 231 LEU A C 1
ATOM 1813 O O . LEU A 1 231 ? -15.641 3.218 13.239 1.00 91.81 231 LEU A O 1
ATOM 1817 N N . GLY A 1 232 ? -13.551 4.015 13.054 1.00 90.62 232 GLY A N 1
ATOM 1818 C CA . GLY A 1 232 ? -13.007 3.195 14.136 1.00 90.62 232 GLY A CA 1
ATOM 1819 C C . GLY A 1 232 ? -13.725 3.445 15.466 1.00 90.62 232 GLY A C 1
ATOM 1820 O O . GLY A 1 232 ? -14.065 2.491 16.162 1.00 90.62 232 GLY A O 1
ATOM 1821 N N . ARG A 1 233 ? -14.010 4.711 15.803 1.00 87.94 233 ARG A N 1
ATOM 1822 C CA . ARG A 1 233 ? -14.724 5.076 17.038 1.00 87.94 233 ARG A CA 1
ATOM 1823 C C . ARG A 1 233 ? -16.151 4.557 17.033 1.00 87.94 233 ARG A C 1
ATOM 1825 O O . ARG A 1 233 ? -16.565 3.936 18.004 1.00 87.94 233 ARG A O 1
ATOM 1832 N N . ALA A 1 234 ? -16.857 4.715 15.918 1.00 90.69 234 ALA A N 1
ATOM 1833 C CA . ALA A 1 234 ? -18.207 4.183 15.771 1.00 90.69 234 ALA A CA 1
ATOM 1834 C C . ALA A 1 234 ? -18.256 2.647 15.906 1.00 90.69 234 ALA A C 1
ATOM 1836 O O . ALA A 1 234 ? -19.225 2.107 16.437 1.00 90.69 234 ALA A O 1
ATOM 1837 N N . ILE A 1 235 ? -17.224 1.930 15.441 1.00 90.06 235 ILE A N 1
ATOM 1838 C CA . ILE A 1 235 ? -17.111 0.474 15.632 1.00 90.06 235 ILE A CA 1
ATOM 1839 C C . ILE A 1 235 ? -16.884 0.145 17.110 1.00 90.06 235 ILE A C 1
ATOM 1841 O O . ILE A 1 235 ? -17.581 -0.706 17.652 1.00 90.06 235 ILE A O 1
ATOM 1845 N N . GLN A 1 236 ? -15.962 0.842 17.775 1.00 86.50 236 GLN A N 1
ATOM 1846 C CA . GLN A 1 236 ? -15.700 0.647 19.201 1.00 86.50 236 GLN A CA 1
ATOM 1847 C C . GLN A 1 236 ? -16.949 0.894 20.064 1.00 86.50 236 GLN A C 1
ATOM 1849 O O . GLN A 1 236 ? -17.252 0.098 20.946 1.00 86.50 236 GLN A O 1
ATOM 1854 N N . GLU A 1 237 ? -17.693 1.972 19.809 1.00 87.88 237 GLU A N 1
ATOM 1855 C CA . GLU A 1 237 ? -18.929 2.289 20.540 1.00 87.88 237 GLU A CA 1
ATOM 1856 C C . GLU A 1 237 ? -19.973 1.171 20.422 1.00 87.88 237 GLU A C 1
ATOM 1858 O O . GLU A 1 237 ? -20.716 0.916 21.367 1.00 87.88 237 GLU A O 1
ATOM 1863 N N . LYS A 1 238 ? -20.013 0.478 19.277 1.00 89.62 238 LYS A N 1
ATOM 1864 C CA . LYS A 1 238 ? -20.918 -0.656 19.042 1.00 89.62 238 LYS A CA 1
ATOM 1865 C C . LYS A 1 238 ? -20.462 -1.951 19.705 1.00 89.62 238 LYS A C 1
ATOM 1867 O O . LYS A 1 238 ? -21.310 -2.775 20.026 1.00 89.62 238 LYS A O 1
ATOM 1872 N N . LEU A 1 239 ? -19.156 -2.134 19.863 1.00 86.19 239 LEU A N 1
ATOM 1873 C CA . LEU A 1 239 ? -18.560 -3.300 20.512 1.00 86.19 239 LEU A CA 1
ATOM 1874 C C . LEU A 1 239 ? -18.767 -3.293 22.038 1.00 86.19 239 LEU A C 1
ATOM 1876 O O . LEU A 1 239 ? -18.907 -4.348 22.647 1.00 86.19 239 LEU A O 1
ATOM 1880 N N . GLY A 1 240 ? -18.879 -2.107 22.642 1.00 75.31 240 GLY A N 1
ATOM 1881 C CA . GLY A 1 240 ? -19.135 -1.941 24.073 1.00 75.31 240 GLY A CA 1
ATOM 1882 C C . GLY A 1 240 ? -17.860 -1.751 24.916 1.00 75.31 240 GLY A C 1
ATOM 1883 O O . GLY A 1 240 ? -16.748 -1.736 24.390 1.00 75.31 240 GLY A O 1
ATOM 1884 N N . PRO A 1 241 ? -18.002 -1.527 26.237 1.00 66.00 241 PRO A N 1
ATOM 1885 C CA . PRO A 1 241 ? -16.905 -1.092 27.113 1.00 66.00 241 PRO A CA 1
ATOM 1886 C C . PRO A 1 241 ? -15.921 -2.200 27.530 1.00 66.00 241 PRO A C 1
ATOM 1888 O O . PRO A 1 241 ? -14.820 -1.864 27.991 1.00 66.00 241 PRO A O 1
ATOM 1891 N N . ASP A 1 242 ? -16.320 -3.467 27.386 1.00 61.59 242 ASP A N 1
ATOM 1892 C CA . ASP A 1 242 ? -15.572 -4.659 27.817 1.00 61.59 242 ASP A CA 1
ATOM 1893 C C . ASP A 1 242 ? -14.503 -5.108 26.811 1.00 61.59 242 ASP A C 1
ATOM 1895 O O . ASP A 1 242 ? -13.621 -5.895 27.157 1.00 61.59 242 ASP A O 1
ATOM 1899 N N . ASP A 1 243 ? -14.527 -4.578 25.586 1.00 61.62 243 ASP A N 1
ATOM 1900 C CA . ASP A 1 243 ? -13.519 -4.909 24.587 1.00 61.62 243 ASP A CA 1
ATOM 1901 C C . ASP A 1 243 ? -12.186 -4.191 24.842 1.00 61.62 243 ASP A C 1
ATOM 1903 O O . ASP A 1 243 ? -12.115 -3.013 25.211 1.00 61.62 243 ASP A O 1
ATOM 1907 N N . SER A 1 244 ? -11.088 -4.909 24.586 1.00 62.56 244 SER A N 1
ATOM 1908 C CA . SER A 1 244 ? -9.710 -4.452 24.830 1.00 62.56 244 SER A CA 1
ATOM 1909 C C . SER A 1 244 ? -9.288 -3.250 23.964 1.00 62.56 244 SER A C 1
ATOM 1911 O O . SER A 1 244 ? -8.230 -2.648 24.179 1.00 62.56 244 SER A O 1
ATOM 1913 N N . VAL A 1 245 ? -10.111 -2.875 22.978 1.00 66.38 245 VAL A N 1
ATOM 1914 C CA . VAL A 1 245 ? -9.822 -1.840 21.987 1.00 66.38 245 VAL A CA 1
ATOM 1915 C C . VAL A 1 245 ? -10.421 -0.510 22.431 1.00 66.38 245 VAL A C 1
ATOM 1917 O O . VAL A 1 245 ? -11.606 -0.259 22.240 1.00 66.38 245 VAL A O 1
ATOM 1920 N N . ARG A 1 246 ? -9.597 0.390 22.981 1.00 68.50 246 ARG A N 1
ATOM 1921 C CA . ARG A 1 246 ? -10.021 1.764 23.294 1.00 68.50 246 ARG A CA 1
ATOM 1922 C C . ARG A 1 246 ? -9.278 2.797 22.458 1.00 68.50 246 ARG A C 1
ATOM 1924 O O . ARG A 1 246 ? -8.076 3.002 22.637 1.00 68.50 246 ARG A O 1
ATOM 1931 N N . LEU A 1 247 ? -9.995 3.485 21.570 1.00 67.94 247 LEU A N 1
ATOM 1932 C CA . LEU A 1 247 ? -9.503 4.705 20.947 1.00 67.94 247 LEU A CA 1
ATOM 1933 C C . LEU A 1 247 ? -9.413 5.785 22.027 1.00 67.94 247 LEU A C 1
ATOM 1935 O O . LEU A 1 247 ? -10.393 6.168 22.661 1.00 67.94 247 LEU A O 1
ATOM 1939 N N . ARG A 1 248 ? -8.186 6.237 22.261 1.00 68.75 248 ARG A N 1
ATOM 1940 C CA . ARG A 1 248 ? -7.872 7.416 23.066 1.00 68.75 248 ARG A CA 1
ATOM 1941 C C . ARG A 1 248 ? -8.359 8.696 22.376 1.00 68.75 248 ARG A C 1
ATOM 1943 O O . ARG A 1 248 ? -8.747 8.695 21.212 1.00 68.75 248 ARG A O 1
ATOM 1950 N N . THR A 1 249 ? -8.279 9.804 23.105 1.00 71.38 249 THR A N 1
ATOM 1951 C CA . THR A 1 249 ? -8.816 11.113 22.706 1.00 71.38 249 THR A CA 1
ATOM 1952 C C . THR A 1 249 ? -8.122 11.747 21.499 1.00 71.38 249 THR A C 1
ATOM 1954 O O . THR A 1 249 ? -8.758 12.515 20.784 1.00 71.38 249 THR A O 1
ATOM 1957 N N . SER A 1 250 ? -6.844 11.443 21.237 1.00 83.06 250 SER A N 1
ATOM 1958 C CA . SER A 1 250 ? -6.096 12.020 20.108 1.00 83.06 250 SER A CA 1
ATOM 1959 C C . SER A 1 250 ? -5.553 10.971 19.148 1.00 83.06 250 SER A C 1
ATOM 1961 O O . SER A 1 250 ? -5.082 9.914 19.569 1.00 83.06 250 SER A O 1
ATOM 1963 N N . TYR A 1 251 ? -5.533 11.293 17.855 1.00 85.38 251 TYR A N 1
ATOM 1964 C CA . TYR A 1 251 ? -5.083 10.393 16.794 1.00 85.38 251 TYR A CA 1
ATOM 1965 C C . TYR A 1 251 ? -3.661 9.863 17.016 1.00 85.38 251 TYR A C 1
ATOM 1967 O O . TYR A 1 251 ? -3.429 8.658 16.904 1.00 85.38 251 TYR A O 1
ATOM 1975 N N . CYS A 1 252 ? -2.726 10.732 17.411 1.00 85.31 252 CYS A N 1
ATOM 1976 C CA . CYS A 1 252 ? -1.366 10.344 17.793 1.00 85.31 252 CYS A CA 1
ATOM 1977 C C . CYS A 1 252 ? -1.365 9.291 18.914 1.00 85.31 252 CYS A C 1
ATOM 1979 O O . CYS A 1 252 ? -0.785 8.216 18.766 1.00 85.31 252 CYS A O 1
ATOM 1981 N N . SER A 1 253 ? -2.101 9.546 20.001 1.00 83.19 253 SER A N 1
ATOM 1982 C CA . SER A 1 253 ? -2.112 8.653 21.164 1.00 83.19 253 SER A CA 1
ATOM 1983 C C . SER A 1 253 ? -2.690 7.268 20.865 1.00 83.19 253 SER A C 1
ATOM 1985 O O . SER A 1 253 ? -2.269 6.290 21.486 1.00 83.19 253 SER A O 1
ATOM 1987 N N . VAL A 1 254 ? -3.629 7.167 19.916 1.00 81.69 254 VAL A N 1
ATOM 1988 C CA . VAL A 1 254 ? -4.149 5.877 19.449 1.00 81.69 254 VAL A CA 1
ATOM 1989 C C . VAL A 1 254 ? -3.147 5.172 18.545 1.00 81.69 254 VAL A C 1
ATOM 1991 O O . VAL A 1 254 ? -2.972 3.954 18.632 1.00 81.69 254 VAL A O 1
ATOM 1994 N N . LYS A 1 255 ? -2.455 5.911 17.675 1.00 86.06 255 LYS A N 1
ATOM 1995 C CA . LYS A 1 255 ? -1.426 5.305 16.835 1.00 86.06 255 LYS A CA 1
ATOM 1996 C C . LYS A 1 255 ? -0.299 4.701 17.662 1.00 86.06 255 LYS A C 1
ATOM 1998 O O . LYS A 1 255 ? 0.186 3.653 17.256 1.00 86.06 255 LYS A O 1
ATOM 2003 N N . ASP A 1 256 ? 0.010 5.256 18.823 1.00 85.88 256 ASP A N 1
ATOM 2004 C CA . ASP A 1 256 ? 1.015 4.715 19.744 1.00 85.88 256 ASP A CA 1
ATOM 2005 C C . ASP A 1 256 ? 0.394 3.864 20.874 1.00 85.88 256 ASP A C 1
ATOM 2007 O O . ASP A 1 256 ? 0.949 3.734 21.964 1.00 85.88 256 ASP A O 1
ATOM 2011 N N . SER A 1 257 ? -0.794 3.293 20.640 1.00 85.94 257 SER A N 1
ATOM 2012 C CA . SER A 1 257 ? -1.477 2.436 21.614 1.00 85.94 257 SER A CA 1
ATOM 2013 C C . SER A 1 257 ? -0.829 1.058 21.772 1.00 85.94 257 SER A C 1
ATOM 2015 O O . SER A 1 257 ? -0.214 0.511 20.854 1.00 85.94 257 SER A O 1
ATOM 2017 N N . GLU A 1 258 ? -1.050 0.467 22.946 1.00 86.38 258 GLU A N 1
ATOM 2018 C CA . GLU A 1 258 ? -0.515 -0.838 23.336 1.00 86.38 258 GLU A CA 1
ATOM 2019 C C . GLU A 1 258 ? -0.841 -1.955 22.345 1.00 86.38 258 GLU A C 1
ATOM 2021 O O . GLU A 1 258 ? 0.042 -2.689 21.904 1.00 86.38 258 GLU A O 1
ATOM 2026 N N . ILE A 1 259 ? -2.105 -2.031 21.925 1.00 86.25 259 ILE A N 1
ATOM 2027 C CA . ILE A 1 259 ? -2.600 -3.046 20.986 1.00 86.25 259 ILE A CA 1
ATOM 2028 C C . ILE A 1 259 ? -1.891 -2.997 19.620 1.00 86.25 259 ILE A C 1
ATOM 2030 O O . ILE A 1 259 ? -1.912 -3.962 18.851 1.00 86.25 259 ILE A O 1
ATOM 2034 N N . ARG A 1 260 ? -1.230 -1.873 19.307 1.00 90.81 260 ARG A N 1
ATOM 2035 C CA . ARG A 1 260 ? -0.466 -1.663 18.075 1.00 90.81 260 ARG A CA 1
ATOM 2036 C C . ARG A 1 260 ? 1.044 -1.840 18.258 1.00 90.81 260 ARG A C 1
ATOM 2038 O O . ARG A 1 260 ? 1.774 -1.723 17.274 1.00 90.81 260 ARG A O 1
ATOM 2045 N N . ARG A 1 261 ? 1.543 -2.152 19.459 1.00 91.06 261 ARG A N 1
ATOM 2046 C CA . ARG A 1 261 ? 2.990 -2.259 19.721 1.00 91.06 261 ARG A CA 1
ATOM 2047 C C . ARG A 1 261 ? 3.674 -3.271 18.797 1.00 91.06 261 ARG A C 1
ATOM 2049 O O . ARG A 1 261 ? 4.699 -2.952 18.198 1.00 91.06 261 ARG A O 1
ATOM 2056 N N . ASP A 1 262 ? 3.073 -4.449 18.619 1.00 91.19 262 ASP A N 1
ATOM 2057 C CA . ASP A 1 262 ? 3.592 -5.499 17.730 1.00 91.19 262 ASP A CA 1
ATOM 2058 C C . ASP A 1 262 ? 3.738 -5.003 16.280 1.00 91.19 262 ASP A C 1
ATOM 2060 O O . ASP A 1 262 ? 4.809 -5.101 15.680 1.00 91.19 262 ASP A O 1
ATOM 2064 N N . ILE A 1 263 ? 2.688 -4.394 15.720 1.00 92.81 263 ILE A N 1
ATOM 2065 C CA . ILE A 1 263 ? 2.706 -3.927 14.328 1.00 92.81 263 ILE A CA 1
ATOM 2066 C C . ILE A 1 263 ? 3.652 -2.738 14.121 1.00 92.81 263 ILE A C 1
ATOM 2068 O O . ILE A 1 263 ? 4.266 -2.625 13.058 1.00 92.81 263 ILE A O 1
ATOM 2072 N N . ILE A 1 264 ? 3.798 -1.864 15.121 1.00 93.25 264 ILE A N 1
ATOM 2073 C CA . ILE A 1 264 ? 4.763 -0.757 15.095 1.00 93.25 264 ILE A CA 1
ATOM 2074 C C . ILE A 1 264 ? 6.185 -1.317 15.058 1.00 93.25 264 ILE A C 1
ATOM 2076 O O . ILE A 1 264 ? 6.925 -0.993 14.132 1.00 93.25 264 ILE A O 1
ATOM 2080 N N . SER A 1 265 ? 6.521 -2.228 15.977 1.00 95.00 265 SER A N 1
ATOM 2081 C CA . SER A 1 265 ? 7.842 -2.865 16.049 1.00 95.00 265 SER A CA 1
ATOM 2082 C C . SER A 1 265 ? 8.216 -3.561 14.736 1.00 95.00 265 SER A C 1
ATOM 2084 O O . SER A 1 265 ? 9.285 -3.312 14.178 1.00 95.00 265 SER A O 1
ATOM 2086 N N . ARG A 1 266 ? 7.299 -4.351 14.164 1.00 95.44 266 ARG A N 1
ATOM 2087 C CA . ARG A 1 266 ? 7.503 -5.010 12.863 1.00 95.44 266 ARG A CA 1
ATOM 2088 C C . ARG A 1 266 ? 7.739 -4.019 11.733 1.00 95.44 266 ARG A C 1
ATOM 2090 O O . ARG A 1 266 ? 8.607 -4.224 10.887 1.00 95.44 266 ARG A O 1
ATOM 2097 N N . LYS A 1 267 ? 6.944 -2.949 11.696 1.00 95.19 267 LYS A N 1
ATOM 2098 C CA . LYS A 1 267 ? 7.066 -1.913 10.673 1.00 95.19 267 LYS A CA 1
ATOM 2099 C C . LYS A 1 267 ? 8.401 -1.185 10.782 1.00 95.19 267 LYS A C 1
ATOM 2101 O O . LYS A 1 267 ? 8.984 -0.871 9.750 1.00 95.19 267 LYS A O 1
ATOM 2106 N N . ASP A 1 268 ? 8.875 -0.921 11.993 1.00 95.19 268 ASP A N 1
ATOM 2107 C CA . ASP A 1 268 ? 10.169 -0.280 12.222 1.00 95.19 268 ASP A CA 1
ATOM 2108 C C . ASP A 1 268 ? 11.329 -1.208 11.848 1.00 95.19 268 ASP A C 1
ATOM 2110 O O . ASP A 1 268 ? 12.216 -0.779 11.114 1.00 95.19 268 ASP A O 1
ATOM 2114 N N . ALA A 1 269 ? 11.257 -2.498 12.186 1.00 96.56 269 ALA A N 1
ATOM 2115 C CA . ALA A 1 269 ? 12.216 -3.497 11.708 1.00 96.56 269 ALA A CA 1
ATOM 2116 C C . ALA A 1 269 ? 12.275 -3.554 10.168 1.00 96.56 269 ALA A C 1
ATOM 2118 O O . ALA A 1 269 ? 13.353 -3.516 9.578 1.00 96.56 269 ALA A O 1
ATOM 2119 N N . ALA A 1 270 ? 11.120 -3.556 9.496 1.00 96.38 270 ALA A N 1
ATOM 2120 C CA . ALA A 1 270 ? 11.064 -3.566 8.034 1.00 96.38 270 ALA A CA 1
ATOM 2121 C C . ALA A 1 270 ? 11.643 -2.282 7.412 1.00 96.38 270 ALA A C 1
ATOM 2123 O O . ALA A 1 270 ? 12.294 -2.322 6.371 1.00 96.38 270 ALA A O 1
ATOM 2124 N N . ARG A 1 271 ? 11.437 -1.126 8.053 1.00 94.75 271 ARG A N 1
ATOM 2125 C CA . ARG A 1 271 ? 12.019 0.155 7.621 1.00 94.75 271 ARG A CA 1
ATOM 2126 C C . ARG A 1 271 ? 13.538 0.177 7.749 1.00 94.75 271 ARG A C 1
ATOM 2128 O O . ARG A 1 271 ? 14.184 0.745 6.874 1.00 94.75 271 ARG A O 1
ATOM 2135 N N . LEU A 1 272 ? 14.082 -0.428 8.806 1.00 93.81 272 LEU A N 1
ATOM 2136 C CA . LEU A 1 272 ? 15.527 -0.573 8.985 1.00 93.81 272 LEU A CA 1
ATOM 2137 C C . LEU A 1 272 ? 16.130 -1.416 7.859 1.00 93.81 272 LEU A C 1
ATOM 2139 O O . LEU A 1 272 ? 17.101 -0.988 7.245 1.00 93.81 272 LEU A O 1
ATOM 2143 N N . VAL A 1 273 ? 15.500 -2.547 7.524 1.00 94.44 273 VAL A N 1
ATOM 2144 C CA . VAL A 1 273 ? 15.930 -3.412 6.410 1.00 94.44 273 VAL A CA 1
ATOM 2145 C C . VAL A 1 273 ? 15.909 -2.677 5.067 1.00 94.44 273 VAL A C 1
ATOM 2147 O O . VAL A 1 273 ? 16.852 -2.799 4.292 1.00 94.44 273 VAL A O 1
ATOM 2150 N N . LEU A 1 274 ? 14.858 -1.900 4.781 1.00 91.81 274 LEU A N 1
ATOM 2151 C CA . LEU A 1 274 ? 14.761 -1.160 3.516 1.00 91.81 274 LEU A CA 1
ATOM 2152 C C . LEU A 1 274 ? 15.749 0.010 3.407 1.00 91.81 274 LEU A C 1
ATOM 2154 O O . LEU A 1 274 ? 15.966 0.501 2.300 1.00 91.81 274 LEU A O 1
ATOM 2158 N N . GLY A 1 275 ? 16.322 0.454 4.530 1.00 86.75 275 GLY A N 1
ATOM 2159 C CA . GLY A 1 275 ? 17.260 1.569 4.598 1.00 86.75 275 GLY A CA 1
ATOM 2160 C C . GLY A 1 275 ? 16.632 2.921 4.242 1.00 86.75 275 GLY A C 1
ATOM 2161 O O . GLY A 1 275 ? 15.642 3.017 3.519 1.00 86.75 275 GLY A O 1
ATOM 2162 N N . THR A 1 276 ? 17.213 4.017 4.738 1.00 81.88 276 THR A N 1
ATOM 2163 C CA . THR A 1 276 ? 16.873 5.406 4.333 1.00 81.88 276 THR A CA 1
ATOM 2164 C C . THR A 1 276 ? 15.382 5.794 4.453 1.00 81.88 276 THR A C 1
ATOM 2166 O O . THR A 1 276 ? 14.907 6.776 3.871 1.00 81.88 276 THR A O 1
ATOM 2169 N N . TRP A 1 277 ? 14.593 5.041 5.231 1.00 87.06 277 TRP A N 1
ATOM 2170 C CA . TRP A 1 277 ? 13.169 5.308 5.402 1.00 87.06 277 TRP A CA 1
ATOM 2171 C C . TRP A 1 277 ? 12.946 6.467 6.374 1.00 87.06 277 TRP A C 1
ATOM 2173 O O . TRP A 1 277 ? 12.778 6.283 7.577 1.00 87.06 277 TRP A O 1
ATOM 2183 N N . ILE A 1 278 ? 12.826 7.678 5.836 1.00 85.44 278 ILE A N 1
ATOM 2184 C CA . ILE A 1 278 ? 12.420 8.844 6.632 1.00 85.44 278 ILE A CA 1
ATOM 2185 C C . ILE A 1 278 ? 10.917 8.748 6.943 1.00 85.44 278 ILE A C 1
ATOM 2187 O O . ILE A 1 278 ? 10.093 8.676 6.020 1.00 85.44 278 ILE A O 1
ATOM 2191 N N . ARG A 1 279 ? 10.536 8.716 8.227 1.00 84.56 279 ARG A N 1
ATOM 2192 C CA . ARG A 1 279 ? 9.127 8.694 8.663 1.00 84.56 279 ARG A CA 1
ATOM 2193 C C . ARG A 1 279 ? 8.474 10.045 8.354 1.00 84.56 279 ARG A C 1
ATOM 2195 O O . ARG A 1 279 ? 9.025 11.088 8.671 1.00 84.56 279 ARG A O 1
ATOM 2202 N N . ASN A 1 280 ? 7.274 10.020 7.775 1.00 82.00 280 ASN A N 1
ATOM 2203 C CA . ASN A 1 280 ? 6.453 11.225 7.687 1.00 82.00 280 ASN A CA 1
ATOM 2204 C C . ASN A 1 280 ? 6.033 11.620 9.109 1.00 82.00 280 ASN A C 1
ATOM 2206 O O . ASN A 1 280 ? 5.399 10.813 9.796 1.00 82.00 280 ASN A O 1
ATOM 2210 N N . THR A 1 281 ? 6.386 12.828 9.524 1.00 80.25 281 THR A N 1
ATOM 2211 C CA . THR A 1 281 ? 5.977 13.447 10.788 1.00 80.25 281 THR A CA 1
ATOM 2212 C C . THR A 1 281 ? 4.998 14.591 10.510 1.00 80.25 281 THR A C 1
ATOM 2214 O O . THR A 1 281 ? 4.851 15.028 9.367 1.00 80.25 281 THR A O 1
ATOM 2217 N N . GLY A 1 282 ? 4.286 15.039 11.545 1.00 73.56 282 GLY A N 1
ATOM 2218 C CA . GLY A 1 282 ? 3.228 16.045 11.418 1.00 73.56 282 GLY A CA 1
ATOM 2219 C C . GLY A 1 282 ? 1.861 15.455 11.046 1.00 73.56 282 GLY A C 1
ATOM 2220 O O . GLY A 1 282 ? 1.754 14.332 10.547 1.00 73.56 282 GLY A O 1
ATOM 2221 N N . ASP A 1 283 ? 0.801 16.221 11.321 1.00 79.19 283 ASP A N 1
ATOM 2222 C CA . ASP A 1 283 ? -0.601 15.862 11.032 1.00 79.19 283 ASP A CA 1
ATOM 2223 C C . ASP A 1 283 ? -1.152 14.656 11.837 1.00 79.19 283 ASP A C 1
ATOM 2225 O O . ASP A 1 283 ? -1.971 13.865 11.362 1.00 79.19 283 ASP A O 1
ATOM 2229 N N . GLU A 1 284 ? -0.685 14.486 13.080 1.00 81.50 284 GLU A N 1
ATOM 2230 C CA . GLU A 1 284 ? -1.187 13.445 14.000 1.00 81.50 284 GLU A CA 1
ATOM 2231 C C . GLU A 1 284 ? -1.723 14.008 15.334 1.00 81.50 284 GLU A C 1
ATOM 2233 O O . GLU A 1 284 ? -2.417 13.304 16.066 1.00 81.50 284 GLU A O 1
ATOM 2238 N N . ALA A 1 285 ? -1.443 15.278 15.648 1.00 83.06 285 ALA A N 1
ATOM 2239 C CA . ALA A 1 285 ? -1.815 15.937 16.903 1.00 83.06 285 ALA A CA 1
ATOM 2240 C C . ALA A 1 285 ? -3.205 16.598 16.825 1.00 83.06 285 ALA A C 1
ATOM 2242 O O . ALA A 1 285 ? -3.336 17.813 16.933 1.00 83.06 285 ALA A O 1
ATOM 2243 N N . TRP A 1 286 ? -4.245 15.796 16.599 1.00 86.06 286 TRP A N 1
ATOM 2244 C CA . TRP A 1 286 ? -5.642 16.243 16.584 1.00 86.06 286 TRP A CA 1
ATOM 2245 C C . TRP A 1 286 ? -6.549 15.235 17.300 1.00 86.06 286 TRP A C 1
ATOM 2247 O O . TRP A 1 286 ? -6.196 14.060 17.443 1.00 86.06 286 TRP A O 1
ATOM 2257 N N . SER A 1 287 ? -7.698 15.706 17.783 1.00 84.56 287 SER A N 1
ATOM 2258 C CA . SER A 1 287 ? -8.666 14.898 18.536 1.00 84.56 287 SER A CA 1
ATOM 2259 C C . SER A 1 287 ? -9.582 14.102 17.610 1.00 84.56 287 SER A C 1
ATOM 2261 O O . SER A 1 287 ? -10.058 14.651 16.614 1.00 84.56 287 SER A O 1
ATOM 2263 N N . ILE A 1 288 ? -9.823 12.830 17.943 1.00 76.94 288 ILE A N 1
ATOM 2264 C CA . ILE A 1 288 ? -10.760 11.959 17.212 1.00 76.94 288 ILE A CA 1
ATOM 2265 C C . ILE A 1 288 ? -12.181 12.275 17.647 1.00 76.94 288 ILE A C 1
ATOM 2267 O O . ILE A 1 288 ? -12.454 12.233 18.866 1.00 76.94 288 ILE A O 1
#

Mean predicted aligned error: 8.11 Å

Foldseek 3Di:
DDDDDPQDAQAEDDPPAAAAAEDAAAFFDLQCLVLVLVVDDPVVNDFDPDPPPPVPNPADDAAETCHRSVPHLAWYFDDNDPPDDGDLHTTRLLVLLLCLQQFPQDPPSLNRYDPDPNSHHQEYEYEQSRGDPVSCCQSHNCVHLSVQPVQPNGHGHYYHYDDNPCPDDPPDDDPVPDDDAQKDKDWADAPPPPGDIDIFIARNQFTPPDDPPDPDPNRHDCPDLVNSVVVVVVVVVVVDDPHPRDDDFFQLDNCVDPSCPSSVVSSVVSDVSSPSNDDDDDDGGDTD

Radius of gyration: 20.99 Å; Cα contacts (8 Å, |Δi|>4): 418; chains: 1; bounding box: 61×50×58 Å

Sequence (288 aa):
MVECEPGQRPFRLVDDLSMHFFTSEAPCGDASMDLLMRSKAPEDAIPWDTPNAIEGDVEAPSLPGRANFGLLGALRRKPARADAEPSLSKSCSDKLTIKQVTSVLSFPTDMFFERSPSAFIKTLIVPYEQFHEESYKRAFSPTGRAKFENIKGTTYFDVHQLPPYFNDFSFRKEAGSRKASNISTLWIKGPGDAGRSQTEILLNGVKQGYKQTSDDTRKQSLICRKQMAELGRAIQEKLGPDDSVRLRTSYCSVKDSEIRRDIISRKDAARLVLGTWIRNTGDEAWSI

Solvent-accessible surface area (backbone atoms only — not comparable to full-atom values): 17307 Å² total; per-residue (Å²): 132,86,80,83,69,93,71,71,42,90,37,66,69,60,82,86,46,78,34,73,46,78,40,95,54,42,43,47,33,41,33,27,30,64,63,52,48,70,72,39,57,78,87,72,51,65,58,62,81,71,79,70,72,56,93,85,59,90,70,73,84,82,38,51,30,59,57,53,53,68,63,68,70,53,61,28,22,29,44,65,53,90,92,50,78,87,42,69,48,62,16,52,29,59,55,53,43,51,29,31,59,54,30,69,52,46,88,53,51,44,58,43,36,44,89,49,80,37,40,27,54,51,30,42,36,31,42,40,96,41,59,47,69,69,30,44,42,30,41,54,28,61,91,34,45,37,60,44,85,90,43,83,83,49,46,78,53,46,79,42,71,41,61,84,83,64,81,82,52,103,81,69,70,58,82,94,72,67,70,88,69,66,62,49,78,49,76,45,84,29,69,72,90,86,32,75,59,48,77,48,49,24,48,81,82,23,27,66,96,51,63,88,88,50,89,59,69,83,28,58,50,79,83,34,73,64,49,38,44,50,52,44,48,58,51,38,67,71,70,42,89,88,53,79,64,73,83,51,67,29,49,44,60,41,69,72,28,76,83,40,47,67,60,50,53,53,49,52,55,53,37,59,61,48,40,91,65,66,77,81,74,80,97,37,93,46,73,104

Nearest PDB structures (foldseek):
  6hqu-assembly5_E  TM=2.855E-01  e=2.888E+00  Pyrococcus furiosus DSM 3638